Protein AF-A0A7X9XTN0-F1 (afdb_monomer_lite)

InterPro domains:
  IPR004843 Calcineurin-like, phosphoesterase domain [PF00149] (35-206)
  IPR029052 Metallo-dependent phosphatase-like [G3DSA:3.60.21.10] (36-237)
  IPR029052 Metallo-dependent phosphatase-like [SSF56300] (14-210)

Structure (mmCIF, N/CA/C/O backbone):
data_AF-A0A7X9XTN0-F1
#
_entry.id   AF-A0A7X9XTN0-F1
#
loop_
_atom_site.group_PDB
_atom_site.id
_atom_site.type_symbol
_atom_site.label_atom_id
_atom_site.label_alt_id
_atom_site.label_comp_id
_atom_site.label_asym_id
_atom_site.label_entity_id
_atom_site.label_seq_id
_atom_site.pdbx_PDB_ins_code
_atom_site.Cartn_x
_atom_site.Cartn_y
_atom_site.Cartn_z
_atom_site.occupancy
_atom_site.B_iso_or_equiv
_atom_site.auth_seq_id
_atom_site.auth_comp_id
_atom_site.auth_asym_id
_atom_site.auth_atom_id
_atom_site.pdbx_PDB_model_num
ATOM 1 N N . MET A 1 1 ? -20.494 -1.649 -4.773 1.00 39.56 1 MET A N 1
ATOM 2 C CA . MET A 1 1 ? -19.907 -0.305 -4.517 1.00 39.56 1 MET A CA 1
ATOM 3 C C . MET A 1 1 ? -20.364 0.352 -3.202 1.00 39.56 1 MET A C 1
ATOM 5 O O . MET A 1 1 ? -19.792 1.363 -2.816 1.00 39.56 1 MET A O 1
ATOM 9 N N . GLU A 1 2 ? -21.311 -0.230 -2.454 1.00 37.69 2 GLU A N 1
ATOM 10 C CA . GLU A 1 2 ? -21.805 0.294 -1.161 1.00 37.69 2 GLU A CA 1
ATOM 11 C C . GLU A 1 2 ? -20.767 0.263 -0.011 1.00 37.69 2 GLU A C 1
ATOM 13 O O . GLU A 1 2 ? -20.880 0.996 0.972 1.00 37.69 2 GLU A O 1
ATOM 18 N N . HIS A 1 3 ? -19.687 -0.510 -0.177 1.00 44.53 3 HIS A N 1
ATOM 19 C CA . HIS A 1 3 ? -18.577 -0.622 0.777 1.00 44.53 3 HIS A CA 1
ATOM 20 C C . HIS A 1 3 ? -17.698 0.637 0.903 1.00 44.53 3 HIS A C 1
ATOM 22 O O . HIS A 1 3 ? -16.955 0.757 1.874 1.00 44.53 3 HIS A O 1
ATOM 28 N N . GLN A 1 4 ? -17.816 1.607 -0.014 1.00 46.81 4 GLN A N 1
ATOM 29 C CA . GLN A 1 4 ? -16.969 2.809 -0.035 1.00 46.81 4 GLN A CA 1
ATOM 30 C C . GLN A 1 4 ? -17.276 3.841 1.068 1.00 46.81 4 GLN A C 1
ATOM 32 O O . GLN A 1 4 ? -16.600 4.861 1.166 1.00 46.81 4 GLN A O 1
ATOM 37 N N . ARG A 1 5 ? -18.339 3.655 1.865 1.00 48.03 5 ARG A N 1
ATOM 38 C CA . ARG A 1 5 ? -18.872 4.729 2.731 1.00 48.03 5 ARG A CA 1
ATOM 39 C C . ARG A 1 5 ? -19.163 4.342 4.178 1.00 48.03 5 ARG A C 1
ATOM 41 O O . ARG A 1 5 ? -19.622 5.193 4.942 1.00 48.03 5 ARG A O 1
ATOM 48 N N . ARG A 1 6 ? -18.908 3.101 4.597 1.00 54.53 6 ARG A N 1
ATOM 49 C CA . ARG A 1 6 ? -19.098 2.719 6.006 1.00 54.53 6 ARG A CA 1
ATOM 50 C C . ARG A 1 6 ? -17.870 3.118 6.815 1.00 54.53 6 ARG A C 1
ATOM 52 O O . ARG A 1 6 ? -16.784 2.638 6.539 1.00 54.53 6 ARG A O 1
ATOM 59 N N . LYS A 1 7 ? -18.041 3.983 7.822 1.00 56.31 7 LYS A N 1
ATOM 60 C CA . LYS A 1 7 ? -17.009 4.216 8.847 1.00 56.31 7 LYS A CA 1
ATOM 61 C C . LYS A 1 7 ? -16.766 2.920 9.618 1.00 56.31 7 LYS A C 1
ATOM 63 O O . LYS A 1 7 ? -17.733 2.244 9.976 1.00 56.31 7 LYS A O 1
ATOM 68 N N . ALA A 1 8 ? -15.503 2.620 9.908 1.00 60.53 8 ALA A N 1
ATOM 69 C CA . ALA A 1 8 ? -15.148 1.509 10.779 1.00 60.53 8 ALA A CA 1
ATOM 70 C C . ALA A 1 8 ? -15.825 1.707 12.145 1.00 60.53 8 ALA A C 1
ATOM 72 O O . ALA A 1 8 ? -15.869 2.824 12.667 1.00 60.53 8 ALA A O 1
ATOM 73 N N . ARG A 1 9 ? -16.416 0.640 12.689 1.00 65.12 9 ARG A N 1
ATOM 74 C CA . ARG A 1 9 ? -17.092 0.655 14.000 1.00 65.12 9 ARG A CA 1
ATOM 75 C C . ARG A 1 9 ? -16.165 0.239 15.148 1.00 65.12 9 ARG A C 1
ATOM 77 O O . ARG A 1 9 ? -16.566 0.322 16.303 1.00 65.12 9 ARG A O 1
ATOM 84 N N . GLY A 1 10 ? -14.949 -0.184 14.820 1.00 82.19 10 GLY A N 1
ATOM 85 C CA . GLY A 1 10 ? -13.919 -0.640 15.740 1.00 82.19 10 GLY A CA 1
ATOM 86 C C . GLY A 1 10 ? -12.568 -0.752 15.026 1.00 82.19 10 GLY A C 1
ATOM 87 O O . GLY A 1 10 ? -12.424 -0.233 13.914 1.00 82.19 10 GLY A O 1
ATOM 88 N N . PRO A 1 11 ? -11.579 -1.404 15.658 1.00 90.12 11 PRO A N 1
ATOM 89 C CA . PRO A 1 11 ? -10.292 -1.683 15.032 1.00 90.12 11 PRO A CA 1
ATOM 90 C C . PRO A 1 11 ? -10.463 -2.485 13.738 1.00 90.12 11 PRO A C 1
ATOM 92 O O . PRO A 1 11 ? -11.355 -3.324 13.655 1.00 90.12 11 PRO A O 1
ATOM 95 N N . VAL A 1 12 ? -9.599 -2.228 12.760 1.00 93.62 12 VAL A N 1
ATOM 96 C CA . VAL A 1 12 ? -9.579 -2.918 11.465 1.00 93.62 12 VAL A CA 1
ATOM 97 C C . VAL A 1 12 ? -8.298 -3.735 11.383 1.00 93.62 12 VAL A C 1
ATOM 99 O O . VAL A 1 12 ? -7.199 -3.184 11.509 1.00 93.62 12 VAL A O 1
ATOM 102 N N . THR A 1 13 ? -8.439 -5.041 11.193 1.00 96.38 13 THR A N 1
ATOM 103 C CA . THR A 1 13 ? -7.325 -5.967 10.997 1.00 96.38 13 THR A CA 1
ATOM 104 C C . THR A 1 13 ? -6.965 -6.005 9.517 1.00 96.38 13 THR A C 1
ATOM 106 O O . THR A 1 13 ? -7.786 -6.333 8.662 1.00 96.38 13 THR A O 1
ATOM 109 N N . VAL A 1 14 ? -5.725 -5.653 9.207 1.00 97.75 14 VAL A N 1
ATOM 110 C CA . VAL A 1 14 ? -5.218 -5.496 7.847 1.00 97.75 14 VAL A CA 1
ATOM 111 C C . VAL A 1 14 ? -4.184 -6.578 7.574 1.00 97.75 14 VAL A C 1
ATOM 113 O O . VAL A 1 14 ? -3.113 -6.581 8.189 1.00 97.75 14 VAL A O 1
ATOM 116 N N . LEU A 1 15 ? -4.501 -7.471 6.637 1.00 98.12 15 LEU A N 1
ATOM 117 C CA . LEU A 1 15 ? -3.526 -8.362 6.016 1.00 98.12 15 LEU A CA 1
ATOM 118 C C . LEU A 1 15 ? -2.867 -7.591 4.873 1.00 98.12 15 LEU A C 1
ATOM 120 O O . LEU A 1 15 ? -3.561 -7.053 4.015 1.00 98.12 15 LEU A O 1
ATOM 124 N N . ALA A 1 16 ? -1.543 -7.510 4.868 1.00 98.06 16 ALA A N 1
ATOM 125 C CA . ALA A 1 16 ? -0.797 -6.893 3.782 1.00 98.06 16 ALA A CA 1
ATOM 126 C C . ALA A 1 16 ? 0.206 -7.880 3.184 1.00 98.06 16 ALA A C 1
ATOM 128 O O . ALA A 1 16 ? 0.789 -8.667 3.932 1.00 98.06 16 ALA A O 1
ATOM 129 N N . ILE A 1 17 ? 0.348 -7.846 1.858 1.00 97.69 17 ILE A N 1
ATOM 130 C CA . ILE A 1 17 ? 1.195 -8.737 1.056 1.00 97.69 17 ILE A CA 1
ATOM 131 C C . ILE A 1 17 ? 1.969 -7.936 0.008 1.00 97.69 17 ILE A C 1
ATOM 133 O O . ILE A 1 17 ? 1.464 -6.926 -0.489 1.00 97.69 17 ILE A O 1
ATOM 137 N N . ALA A 1 18 ? 3.175 -8.375 -0.335 1.00 96.75 18 ALA A N 1
ATOM 138 C CA . ALA A 1 18 ? 3.955 -7.829 -1.448 1.00 96.75 18 ALA A CA 1
ATOM 139 C C . ALA A 1 18 ? 5.087 -8.781 -1.822 1.00 96.75 18 ALA A C 1
ATOM 141 O O . ALA A 1 18 ? 5.556 -9.491 -0.935 1.00 96.75 18 ALA A O 1
ATOM 142 N N . ASP A 1 19 ? 5.564 -8.720 -3.066 1.00 95.06 19 ASP A N 1
ATOM 143 C CA . ASP A 1 19 ? 6.869 -9.221 -3.530 1.00 95.06 19 ASP A CA 1
ATOM 144 C C . ASP A 1 19 ? 7.160 -10.742 -3.446 1.00 95.06 19 ASP A C 1
ATOM 146 O O . ASP A 1 19 ? 7.920 -11.271 -4.254 1.00 95.06 19 ASP A O 1
ATOM 150 N N . GLU A 1 20 ? 6.598 -11.461 -2.475 1.00 94.44 20 GLU A N 1
ATOM 151 C CA . GLU A 1 20 ? 6.761 -12.898 -2.265 1.00 94.44 20 GLU A CA 1
ATOM 152 C C . GLU A 1 20 ? 5.379 -13.539 -2.085 1.00 94.44 20 GLU A C 1
ATOM 154 O O . GLU A 1 20 ? 4.595 -13.164 -1.206 1.00 94.44 20 GLU A O 1
ATOM 159 N N . GLU A 1 21 ? 5.076 -14.527 -2.924 1.00 95.25 21 GLU A N 1
ATOM 160 C CA . GLU A 1 21 ? 3.836 -15.289 -2.832 1.00 95.25 21 GLU A CA 1
ATOM 161 C C . GLU A 1 21 ? 3.929 -16.384 -1.773 1.00 95.25 21 GLU A C 1
ATOM 163 O O . GLU A 1 21 ? 4.903 -17.135 -1.692 1.00 95.25 21 GLU A O 1
ATOM 168 N N . ARG A 1 22 ? 2.849 -16.535 -1.006 1.00 94.75 22 ARG A N 1
ATOM 169 C CA . ARG A 1 22 ? 2.680 -17.603 -0.028 1.00 94.75 22 ARG A CA 1
ATOM 170 C C . ARG A 1 22 ? 1.421 -18.400 -0.362 1.00 94.75 22 ARG A C 1
ATOM 172 O O . ARG A 1 22 ? 0.335 -18.011 0.069 1.00 94.75 22 ARG A O 1
ATOM 179 N N . PRO A 1 23 ? 1.535 -19.551 -1.048 1.00 94.12 23 PRO A N 1
ATOM 180 C CA . PRO A 1 23 ? 0.376 -20.343 -1.468 1.00 94.12 23 PRO A CA 1
ATOM 181 C C . PRO A 1 23 ? -0.591 -20.712 -0.334 1.00 94.12 23 PRO A C 1
ATOM 183 O O . PRO A 1 23 ? -1.789 -20.804 -0.549 1.00 94.12 23 PRO A O 1
ATOM 186 N N . ALA A 1 24 ? -0.113 -20.858 0.905 1.00 95.50 24 ALA A N 1
ATOM 187 C CA . ALA A 1 24 ? -0.985 -21.128 2.050 1.00 95.50 24 ALA A CA 1
ATOM 188 C C . ALA A 1 24 ? -2.041 -20.028 2.305 1.00 95.50 24 ALA A C 1
ATOM 190 O O . ALA A 1 24 ? -3.079 -20.319 2.892 1.00 95.50 24 ALA A O 1
ATOM 191 N N . LEU A 1 25 ? -1.799 -18.781 1.873 1.00 96.31 25 LEU A N 1
ATOM 192 C CA . LEU A 1 25 ? -2.756 -17.674 2.002 1.00 96.31 25 LEU A CA 1
ATOM 193 C C . LEU A 1 25 ? -3.912 -17.748 0.995 1.00 96.31 25 LEU A C 1
ATOM 195 O O . LEU A 1 25 ? -4.925 -17.095 1.224 1.00 96.31 25 LEU A O 1
ATOM 199 N N . THR A 1 26 ? -3.790 -18.518 -0.092 1.00 97.00 26 THR A N 1
ATOM 200 C CA . THR A 1 26 ? -4.882 -18.709 -1.068 1.00 97.00 26 THR A CA 1
ATOM 201 C C . THR A 1 26 ? -5.831 -19.838 -0.671 1.00 97.00 26 THR A C 1
ATOM 203 O O . THR A 1 26 ? -6.854 -20.052 -1.316 1.00 97.00 26 THR A O 1
ATOM 206 N N . ILE A 1 27 ? -5.510 -20.568 0.400 1.00 95.62 27 ILE A N 1
ATOM 207 C CA . ILE A 1 27 ? -6.320 -21.666 0.916 1.00 95.62 27 ILE A CA 1
ATOM 208 C C . ILE A 1 27 ? -7.113 -21.139 2.119 1.00 95.62 27 ILE A C 1
ATOM 210 O O . ILE A 1 27 ? -6.495 -20.727 3.106 1.00 95.62 27 ILE A O 1
ATOM 214 N N . PRO A 1 28 ? -8.460 -21.171 2.100 1.00 92.75 28 PRO A N 1
ATOM 215 C CA . PRO A 1 28 ? -9.265 -20.821 3.266 1.00 92.75 28 PRO A CA 1
ATOM 216 C C . PRO A 1 28 ? -8.835 -21.624 4.503 1.00 92.75 28 PRO A C 1
ATOM 218 O O . PRO A 1 28 ? -8.866 -22.853 4.502 1.00 92.75 28 PRO A O 1
ATOM 221 N N . GLY A 1 29 ? -8.398 -20.928 5.557 1.00 88.50 29 GLY A N 1
ATOM 222 C CA . GLY A 1 29 ? -7.879 -21.556 6.780 1.00 88.50 29 GLY A CA 1
ATOM 223 C C . GLY A 1 29 ? -6.468 -22.156 6.671 1.00 88.50 29 GLY A C 1
ATOM 224 O O . GLY A 1 29 ? -6.011 -22.783 7.622 1.00 88.50 29 GLY A O 1
ATOM 225 N N . GLY A 1 30 ? -5.753 -21.955 5.558 1.00 88.69 30 GLY A N 1
ATOM 226 C CA . GLY A 1 30 ? -4.394 -22.472 5.340 1.00 88.69 30 GLY A CA 1
ATOM 227 C C . GLY A 1 30 ? -3.308 -21.796 6.184 1.00 88.69 30 GLY A C 1
ATOM 228 O O . GLY A 1 30 ? -2.194 -22.308 6.295 1.00 88.69 30 GLY A O 1
ATOM 229 N N . VAL A 1 31 ? -3.626 -20.661 6.812 1.00 90.25 31 VAL A N 1
ATOM 230 C CA . VAL A 1 31 ? -2.755 -19.962 7.760 1.00 90.25 31 VAL A CA 1
ATOM 231 C C . VAL A 1 31 ? -3.537 -19.655 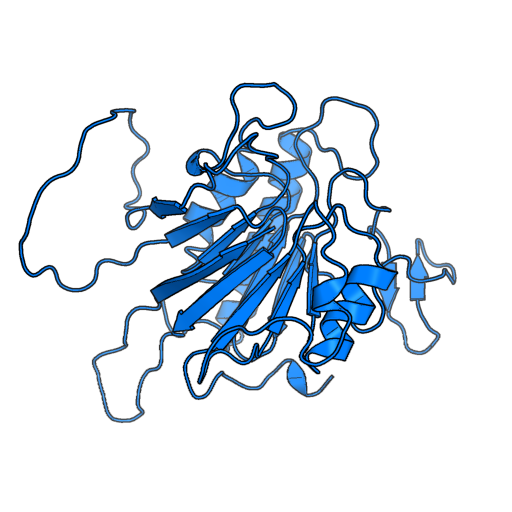9.029 1.00 90.25 31 VAL A C 1
ATOM 233 O O . VAL A 1 31 ? -4.554 -18.964 8.988 1.00 90.25 31 VAL A O 1
ATOM 236 N N . ASP A 1 32 ? -3.019 -20.116 10.166 1.00 89.81 32 ASP A N 1
ATOM 237 C CA . ASP A 1 32 ? -3.510 -19.699 11.474 1.00 89.81 32 ASP A CA 1
ATOM 238 C C . ASP A 1 32 ? -2.929 -18.323 11.834 1.00 89.81 32 ASP A C 1
ATOM 240 O O . ASP A 1 32 ? -1.720 -18.155 12.003 1.00 89.81 32 ASP A O 1
ATOM 244 N N . LEU A 1 33 ? -3.805 -17.322 11.916 1.00 92.00 33 LEU A N 1
ATOM 245 C CA . LEU A 1 33 ? -3.468 -15.959 12.334 1.00 92.00 33 LEU A CA 1
ATOM 246 C C . LEU A 1 33 ? -3.710 -15.739 13.836 1.00 92.00 33 LEU A C 1
ATOM 248 O O . LEU A 1 33 ? -3.511 -14.634 14.342 1.00 92.00 33 LEU A O 1
ATOM 252 N N . GLY A 1 34 ? -4.125 -16.774 14.562 1.00 88.75 34 GLY A N 1
ATOM 253 C CA . GLY A 1 34 ? -4.484 -16.722 15.967 1.00 88.75 34 GLY A CA 1
ATOM 254 C C . GLY A 1 34 ? -5.916 -16.229 16.219 1.00 88.75 34 GLY A C 1
ATOM 255 O O . GLY A 1 34 ? -6.595 -15.691 15.335 1.00 88.75 34 GLY A O 1
ATOM 256 N N . PRO A 1 35 ? -6.405 -16.391 17.459 1.00 86.25 35 PRO A N 1
ATOM 257 C CA . PRO A 1 35 ? -7.767 -16.026 17.824 1.00 86.25 35 PRO A CA 1
ATOM 258 C C . PRO A 1 35 ? -7.987 -14.508 17.735 1.00 86.25 35 PRO A C 1
ATOM 260 O O . PRO A 1 35 ? -7.185 -13.718 18.225 1.00 86.25 35 PRO A O 1
ATOM 263 N N . GLY A 1 36 ? -9.104 -14.092 17.126 1.00 83.25 36 GLY A N 1
ATOM 264 C CA . GLY A 1 36 ? -9.491 -12.675 17.022 1.00 83.25 36 GLY A CA 1
ATOM 265 C C . GLY A 1 36 ? -8.711 -11.851 15.986 1.00 83.25 36 GLY A C 1
ATOM 266 O O . GLY A 1 36 ? -8.838 -10.628 15.955 1.00 83.25 36 GLY A O 1
ATOM 267 N N . ASN A 1 37 ? -7.930 -12.510 15.129 1.00 90.94 37 ASN A N 1
ATOM 268 C CA . ASN A 1 37 ? -7.062 -11.888 14.126 1.00 90.94 37 ASN A CA 1
ATOM 269 C C . ASN A 1 37 ? -7.546 -12.119 12.682 1.00 90.94 37 ASN A C 1
ATOM 271 O O . ASN A 1 37 ? -6.752 -12.071 11.742 1.00 90.94 37 ASN A O 1
ATOM 275 N N . ARG A 1 38 ? -8.851 -12.365 12.491 1.00 92.50 38 ARG A N 1
ATOM 276 C CA . ARG A 1 38 ? -9.445 -12.462 11.150 1.00 92.50 38 ARG A CA 1
ATOM 277 C C . ARG A 1 38 ? -9.215 -11.138 10.405 1.00 92.50 38 ARG A C 1
ATOM 279 O O . ARG A 1 38 ? -9.557 -10.093 10.958 1.00 92.50 38 ARG A O 1
ATOM 286 N N . PRO A 1 39 ? -8.671 -11.158 9.178 1.00 95.62 39 PRO A N 1
ATOM 287 C CA . PRO A 1 39 ? -8.558 -9.956 8.368 1.00 95.62 39 PRO A CA 1
ATOM 288 C C . PRO A 1 39 ? -9.930 -9.351 8.046 1.00 95.62 39 PRO A C 1
ATOM 290 O O . PRO A 1 39 ? -10.908 -10.068 7.825 1.00 95.62 39 PRO A O 1
ATOM 293 N N . ASP A 1 40 ? -9.969 -8.023 7.985 1.00 95.88 40 ASP A N 1
ATOM 294 C CA . ASP A 1 40 ? -11.103 -7.219 7.513 1.00 95.88 40 ASP A CA 1
ATOM 295 C C . ASP A 1 40 ? -10.815 -6.582 6.139 1.00 95.88 40 ASP A C 1
ATOM 297 O O . ASP A 1 40 ? -11.717 -6.086 5.463 1.00 95.88 40 ASP A O 1
ATOM 301 N N . LEU A 1 41 ? -9.536 -6.534 5.755 1.00 96.69 41 LEU A N 1
ATOM 302 C CA . LEU A 1 41 ? -9.021 -5.841 4.578 1.00 96.69 41 LEU A CA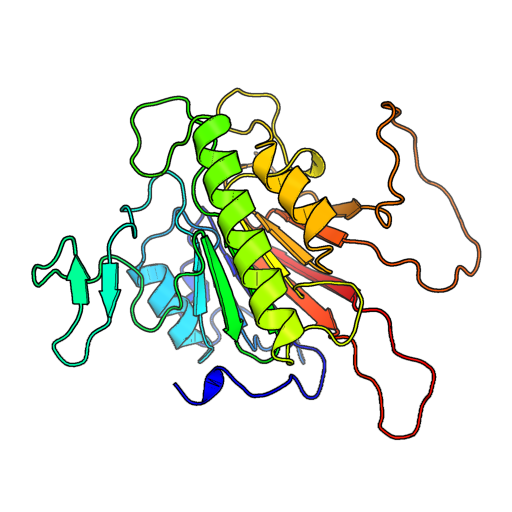 1
ATOM 303 C C . LEU A 1 41 ? -7.708 -6.483 4.126 1.00 96.69 41 LEU A C 1
ATOM 305 O O . LEU A 1 41 ? -6.807 -6.686 4.945 1.00 96.69 41 LEU A O 1
ATOM 309 N N . LEU A 1 42 ? -7.583 -6.715 2.819 1.00 98.31 42 LEU A N 1
ATOM 310 C CA . LEU A 1 42 ? -6.324 -7.052 2.163 1.00 98.31 42 LEU A CA 1
ATOM 311 C C . LEU A 1 42 ? -5.704 -5.803 1.521 1.00 98.31 42 LEU A C 1
ATOM 313 O O . LEU A 1 42 ? -6.373 -5.085 0.775 1.00 98.31 42 LEU A O 1
ATOM 317 N N . LEU A 1 43 ? -4.417 -5.561 1.773 1.00 98.56 43 LEU A N 1
ATOM 318 C CA . LEU A 1 43 ? -3.612 -4.549 1.090 1.00 98.56 43 LEU A CA 1
ATOM 319 C C . LEU A 1 43 ? -2.464 -5.204 0.313 1.00 98.56 43 LEU A C 1
ATOM 321 O O . LEU A 1 43 ? -1.592 -5.819 0.915 1.00 98.56 43 LEU A O 1
ATOM 325 N N . SER A 1 44 ? -2.424 -5.039 -1.008 1.00 98.38 44 SER A N 1
ATOM 326 C CA . SER A 1 44 ? -1.301 -5.515 -1.829 1.00 98.38 44 SER A CA 1
ATOM 327 C C . SER A 1 44 ? -0.378 -4.360 -2.219 1.00 98.38 44 SER A C 1
ATOM 329 O O . SER A 1 44 ? -0.817 -3.383 -2.833 1.00 98.38 44 SER A O 1
ATOM 331 N N . ALA A 1 45 ? 0.900 -4.460 -1.846 1.00 97.88 45 ALA A N 1
ATOM 332 C CA . ALA A 1 45 ? 1.914 -3.456 -2.163 1.00 97.88 45 ALA A CA 1
ATOM 333 C C . ALA A 1 45 ? 2.697 -3.757 -3.454 1.00 97.88 45 ALA A C 1
ATOM 335 O O . ALA A 1 45 ? 3.709 -3.103 -3.691 1.00 97.88 45 ALA A O 1
ATOM 336 N N . GLY A 1 46 ? 2.205 -4.676 -4.291 1.00 95.94 46 GLY A N 1
ATOM 337 C CA . GLY A 1 46 ? 2.697 -4.908 -5.651 1.00 95.94 46 GLY A CA 1
ATOM 338 C C . GLY A 1 46 ? 3.746 -6.011 -5.789 1.00 95.94 46 GLY A C 1
ATOM 339 O O . GLY A 1 46 ? 4.150 -6.618 -4.796 1.00 95.94 46 GLY A O 1
ATOM 340 N N . ASP A 1 47 ? 4.149 -6.243 -7.041 1.00 96.19 47 ASP A N 1
ATOM 341 C CA . ASP A 1 47 ? 5.091 -7.284 -7.481 1.00 96.19 47 ASP A CA 1
ATOM 342 C C . ASP A 1 47 ? 4.653 -8.693 -7.046 1.00 96.19 47 ASP A C 1
ATOM 344 O O . ASP A 1 47 ? 5.400 -9.473 -6.464 1.00 96.19 47 ASP A O 1
ATOM 348 N N . LEU A 1 48 ? 3.387 -8.995 -7.333 1.00 96.06 48 LEU A N 1
ATOM 349 C CA . LEU A 1 48 ? 2.734 -10.284 -7.105 1.00 96.06 48 LEU A CA 1
ATOM 350 C C . LEU A 1 48 ? 1.873 -10.615 -8.323 1.00 96.06 48 LEU A C 1
ATOM 352 O O . LEU A 1 48 ? 1.323 -9.700 -8.944 1.00 96.06 48 LEU A O 1
ATOM 356 N N . ASP A 1 49 ? 1.667 -11.899 -8.623 1.00 96.06 49 ASP A N 1
ATOM 357 C CA . ASP A 1 49 ? 0.683 -12.269 -9.634 1.00 96.06 49 ASP A CA 1
ATOM 358 C C . ASP A 1 49 ? -0.710 -11.765 -9.214 1.00 96.06 49 ASP A C 1
ATOM 360 O O . ASP A 1 49 ? -1.160 -11.909 -8.070 1.00 96.06 49 ASP A O 1
ATOM 364 N N . PHE A 1 50 ? -1.424 -11.123 -10.136 1.00 95.62 50 PHE A N 1
ATOM 365 C CA . PHE A 1 50 ? -2.734 -10.561 -9.831 1.00 95.62 50 PHE A CA 1
ATOM 366 C C . PHE A 1 50 ? -3.802 -11.630 -9.573 1.00 95.62 50 PHE A C 1
ATOM 368 O O . PHE A 1 50 ? -4.722 -11.376 -8.793 1.00 95.62 50 PHE A O 1
ATOM 375 N N . ALA A 1 51 ? -3.672 -12.826 -10.149 1.00 95.81 51 ALA A N 1
ATOM 376 C CA . ALA A 1 51 ? -4.510 -13.965 -9.799 1.00 95.81 51 ALA A CA 1
ATOM 377 C C . ALA A 1 51 ? -4.227 -14.438 -8.367 1.00 95.81 51 ALA A C 1
ATOM 379 O O . ALA A 1 51 ? -5.168 -14.762 -7.644 1.00 95.81 51 ALA A O 1
ATOM 380 N N . TYR A 1 52 ? -2.968 -14.401 -7.916 1.00 97.38 52 TYR A N 1
ATOM 381 C CA . TYR A 1 52 ? -2.631 -14.672 -6.517 1.00 97.38 52 TYR A CA 1
ATOM 382 C C . TYR A 1 52 ? -3.272 -13.640 -5.580 1.00 97.38 52 TYR A C 1
ATOM 384 O O . TYR A 1 52 ? -3.932 -14.014 -4.612 1.00 97.38 52 TYR A O 1
ATOM 392 N N . VAL A 1 53 ? -3.160 -12.342 -5.885 1.00 97.56 53 VAL A N 1
ATOM 393 C CA . VAL A 1 53 ? -3.775 -11.279 -5.065 1.00 97.56 53 VAL A CA 1
ATOM 394 C C . VAL A 1 53 ? -5.296 -11.452 -4.963 1.00 97.56 53 VAL A C 1
ATOM 396 O O . VAL A 1 53 ? -5.846 -11.316 -3.868 1.00 97.56 53 VAL A O 1
ATOM 399 N N . ALA A 1 54 ? -5.968 -11.769 -6.075 1.00 96.69 54 ALA A N 1
ATOM 400 C CA . ALA A 1 54 ? -7.404 -12.046 -6.089 1.00 96.69 54 ALA A CA 1
ATOM 401 C C . ALA A 1 54 ? -7.748 -13.295 -5.257 1.00 96.69 54 ALA A C 1
ATOM 403 O O . ALA A 1 54 ? -8.611 -13.230 -4.387 1.00 96.69 54 ALA A O 1
ATOM 404 N N . ALA A 1 55 ? -6.999 -14.389 -5.427 1.00 97.31 55 ALA A N 1
ATOM 405 C CA . ALA A 1 55 ? -7.210 -15.625 -4.679 1.00 97.31 55 ALA A CA 1
ATOM 406 C C . ALA A 1 55 ? -7.027 -15.448 -3.161 1.00 97.31 55 ALA A C 1
ATOM 408 O O . ALA A 1 55 ? -7.776 -16.033 -2.383 1.00 97.31 55 ALA A O 1
ATOM 409 N N . VAL A 1 56 ? -6.071 -14.623 -2.714 1.00 97.88 56 VAL A N 1
ATOM 410 C CA . VAL A 1 56 ? -5.925 -14.291 -1.284 1.00 97.88 56 VAL A CA 1
ATOM 411 C C . VAL A 1 56 ? -7.123 -13.474 -0.790 1.00 97.88 56 VAL A C 1
ATOM 413 O O . VAL A 1 56 ? -7.631 -13.738 0.298 1.00 97.88 56 VAL A O 1
ATOM 416 N N . ALA A 1 57 ? -7.599 -12.491 -1.562 1.00 96.94 57 ALA A N 1
ATOM 417 C CA . ALA A 1 57 ? -8.776 -11.704 -1.184 1.00 96.94 57 ALA A CA 1
ATOM 418 C C . ALA A 1 57 ? -10.014 -12.597 -0.996 1.00 96.94 57 ALA A C 1
ATOM 420 O O . ALA A 1 57 ? -10.715 -12.471 0.011 1.00 96.94 57 ALA A O 1
ATOM 421 N N . ASP A 1 58 ? -10.213 -13.537 -1.922 1.00 96.06 58 ASP A N 1
ATOM 422 C CA . ASP A 1 58 ? -11.306 -14.507 -1.901 1.00 96.06 58 ASP A CA 1
ATOM 423 C C . ASP A 1 58 ? -11.171 -15.497 -0.737 1.00 96.06 58 ASP A C 1
ATOM 425 O O . ASP A 1 58 ? -12.146 -15.759 -0.033 1.00 96.06 58 ASP A O 1
ATOM 429 N N . ALA A 1 59 ? -9.963 -16.004 -0.466 1.00 96.31 59 ALA A N 1
ATOM 430 C CA . ALA A 1 59 ? -9.722 -16.966 0.612 1.00 96.31 59 ALA A CA 1
ATOM 431 C C . ALA A 1 59 ? -10.065 -16.416 2.007 1.00 96.31 59 ALA A C 1
ATOM 433 O O . ALA A 1 59 ? -10.481 -17.171 2.891 1.00 96.31 59 ALA A O 1
ATOM 434 N N . PHE A 1 60 ? -9.904 -15.104 2.207 1.00 95.12 60 PHE A N 1
ATOM 435 C CA . PHE A 1 60 ? -10.270 -14.419 3.448 1.00 95.12 60 PHE A CA 1
ATOM 436 C C . PHE A 1 60 ? -11.657 -13.761 3.403 1.00 95.12 60 PHE A C 1
ATOM 438 O O . PHE A 1 60 ? -12.128 -13.308 4.450 1.00 95.12 60 PHE A O 1
ATOM 445 N N . ASP A 1 61 ? -12.317 -13.732 2.241 1.00 94.81 61 ASP A N 1
ATOM 446 C CA . ASP A 1 61 ? -13.579 -13.024 1.999 1.00 94.81 61 ASP A CA 1
ATOM 447 C C . ASP A 1 61 ? -13.512 -11.572 2.507 1.00 94.81 61 ASP A C 1
ATOM 449 O O . ASP A 1 61 ? -14.229 -11.152 3.424 1.00 94.81 61 ASP A O 1
ATOM 453 N N . VAL A 1 62 ? -12.541 -10.820 1.977 1.00 95.12 62 VAL A N 1
ATOM 454 C CA . VAL A 1 62 ? -12.285 -9.424 2.354 1.00 95.12 62 VAL A CA 1
ATOM 455 C C . VAL A 1 62 ? -12.084 -8.530 1.134 1.00 95.12 62 VAL A C 1
ATOM 457 O O . VAL A 1 62 ? -11.550 -8.963 0.113 1.00 95.12 62 VAL A O 1
ATOM 460 N N . PRO A 1 63 ? -12.440 -7.237 1.226 1.00 96.25 63 PRO A N 1
ATOM 461 C CA . PRO A 1 63 ? -12.078 -6.276 0.196 1.00 96.25 63 PRO A CA 1
ATOM 462 C C . PRO A 1 63 ? -10.552 -6.182 0.018 1.00 96.25 63 PRO A C 1
ATOM 464 O O . PRO A 1 63 ? -9.805 -6.245 0.995 1.00 96.25 63 PRO A O 1
ATOM 467 N N . CYS A 1 64 ? -10.096 -5.944 -1.217 1.00 96.88 64 CYS A N 1
ATOM 468 C CA . CYS A 1 64 ? -8.677 -5.801 -1.555 1.00 96.88 64 CYS A CA 1
ATOM 469 C C . CYS A 1 64 ? -8.359 -4.415 -2.126 1.00 96.88 64 CYS A C 1
ATOM 471 O O . CYS A 1 64 ? -8.962 -3.992 -3.108 1.00 96.88 64 CYS A O 1
ATOM 473 N N . VAL A 1 65 ? -7.384 -3.709 -1.556 1.00 97.81 65 VAL A N 1
ATOM 474 C CA . VAL A 1 65 ? -6.835 -2.471 -2.131 1.00 97.81 65 VAL A CA 1
ATOM 475 C C . VAL A 1 65 ? -5.391 -2.715 -2.532 1.00 97.81 65 VAL A C 1
ATOM 477 O O . VAL A 1 65 ? -4.633 -3.313 -1.774 1.00 97.81 65 VAL A O 1
ATOM 480 N N . MET A 1 66 ? -4.985 -2.230 -3.701 1.00 97.31 66 MET A N 1
ATOM 481 C CA . MET A 1 66 ? -3.647 -2.510 -4.207 1.00 97.31 66 MET A CA 1
ATOM 482 C C . MET A 1 66 ? -2.971 -1.315 -4.872 1.00 97.31 66 MET A C 1
ATOM 484 O O . MET A 1 66 ? -3.623 -0.388 -5.368 1.00 97.31 66 MET A O 1
ATOM 488 N N . VAL A 1 67 ? -1.641 -1.344 -4.872 1.00 97.75 67 VAL A N 1
ATOM 489 C CA . VAL A 1 67 ? -0.791 -0.506 -5.722 1.00 97.75 67 VAL A CA 1
ATOM 490 C C . VAL A 1 67 ? 0.138 -1.412 -6.528 1.00 97.75 67 VAL A C 1
ATOM 492 O O . VAL A 1 67 ? 0.602 -2.408 -5.983 1.00 97.75 67 VAL A O 1
ATOM 495 N N . PRO A 1 68 ? 0.418 -1.094 -7.802 1.00 97.12 68 PRO A N 1
ATOM 496 C CA . PRO A 1 68 ? 1.322 -1.898 -8.600 1.00 97.12 68 PRO A CA 1
ATOM 497 C C . PRO A 1 68 ? 2.763 -1.681 -8.143 1.00 97.12 68 PRO A C 1
ATOM 499 O O . PRO A 1 68 ? 3.159 -0.554 -7.805 1.00 97.12 68 PRO A O 1
ATOM 502 N N . GLY A 1 69 ? 3.540 -2.750 -8.183 1.00 96.31 69 GLY A N 1
ATOM 503 C CA . GLY A 1 69 ? 4.978 -2.719 -8.042 1.00 96.31 69 GLY A CA 1
ATOM 504 C C . GLY A 1 69 ? 5.679 -2.309 -9.330 1.00 96.31 69 GLY A C 1
ATOM 505 O O . GLY A 1 69 ? 5.039 -1.882 -10.304 1.00 96.31 69 GLY A O 1
ATOM 506 N N . ASN A 1 70 ? 7.010 -2.313 -9.330 1.00 94.62 70 ASN A N 1
ATOM 507 C CA . ASN A 1 70 ? 7.751 -1.872 -10.511 1.00 94.62 70 ASN A CA 1
ATOM 508 C C . ASN A 1 70 ? 7.790 -2.896 -11.647 1.00 94.62 70 ASN A C 1
ATOM 510 O O . ASN A 1 70 ? 8.040 -2.489 -12.788 1.00 94.62 70 ASN A O 1
ATOM 514 N N . HIS A 1 71 ? 7.546 -4.172 -11.349 1.00 93.50 71 HIS A N 1
ATOM 515 C CA . HIS A 1 71 ? 7.463 -5.257 -12.325 1.00 93.50 71 HIS A CA 1
ATOM 516 C C . HIS A 1 71 ? 6.036 -5.503 -12.826 1.00 93.50 71 HIS A C 1
ATOM 518 O O . HIS A 1 71 ? 5.863 -6.031 -13.926 1.00 93.50 71 HIS A O 1
ATOM 524 N N . ASP A 1 72 ? 5.031 -5.042 -12.084 1.00 94.94 72 ASP A N 1
ATOM 525 C CA . ASP A 1 72 ? 3.630 -5.191 -12.468 1.00 94.94 72 ASP A CA 1
ATOM 526 C C . ASP A 1 72 ? 3.266 -4.476 -13.788 1.00 94.94 72 ASP A C 1
ATOM 528 O O . ASP A 1 72 ? 3.820 -3.418 -14.129 1.00 94.94 72 ASP A O 1
ATOM 532 N N . PRO A 1 73 ? 2.245 -4.970 -14.515 1.00 92.44 73 PRO A N 1
ATOM 533 C CA . PRO A 1 73 ? 1.618 -4.231 -15.601 1.00 92.44 73 PRO A CA 1
ATOM 534 C C . PRO A 1 73 ? 1.188 -2.819 -15.176 1.00 92.44 73 PRO A C 1
ATOM 536 O O . PRO A 1 73 ? 0.703 -2.580 -14.068 1.00 92.44 73 PRO A O 1
ATOM 539 N N . SER A 1 74 ? 1.327 -1.848 -16.082 1.00 90.00 74 SER A N 1
ATOM 540 C CA . SER A 1 74 ? 0.880 -0.486 -15.791 1.00 90.00 74 SER A CA 1
ATOM 541 C C . SER A 1 74 ? -0.645 -0.407 -15.739 1.00 90.00 74 SER A C 1
ATOM 543 O O . SER A 1 74 ? -1.327 -0.634 -16.738 1.00 90.00 74 SER A O 1
ATOM 545 N N . LEU A 1 75 ? -1.172 0.028 -14.594 1.00 89.44 75 LEU A N 1
ATOM 546 C CA . LEU A 1 75 ? -2.602 0.303 -14.402 1.00 89.44 75 LEU A CA 1
ATOM 547 C C . LEU A 1 75 ? -3.002 1.710 -14.894 1.00 89.44 75 LEU A C 1
ATOM 549 O O . LEU A 1 75 ? -4.119 2.181 -14.667 1.00 89.44 75 LEU A O 1
ATOM 553 N N . GLU A 1 76 ? -2.088 2.444 -15.537 1.00 86.38 76 GLU A N 1
ATOM 554 C CA . GLU A 1 76 ? -2.335 3.814 -15.973 1.00 86.38 76 GLU A CA 1
ATOM 555 C C . GLU A 1 76 ? -3.257 3.899 -17.199 1.00 86.38 76 GLU A C 1
ATOM 557 O O . GLU A 1 76 ? -3.118 3.183 -18.191 1.00 86.38 76 GLU A O 1
ATOM 562 N N . GLY A 1 77 ? -4.185 4.857 -17.136 1.00 86.19 77 GLY A N 1
ATOM 563 C CA . GLY A 1 77 ? -5.090 5.186 -18.235 1.00 86.19 77 GLY A CA 1
ATOM 564 C C . GLY A 1 77 ? -6.384 4.381 -18.235 1.00 86.19 77 GLY A C 1
ATOM 565 O O . GLY A 1 77 ? -7.273 4.717 -19.014 1.00 86.19 77 GLY A O 1
ATOM 566 N N . PHE A 1 78 ? -6.510 3.389 -17.351 1.00 89.19 78 PHE A N 1
ATOM 567 C CA . PHE A 1 78 ? -7.731 2.614 -17.184 1.00 89.19 78 PHE A CA 1
ATOM 568 C C . PHE A 1 78 ? -8.812 3.400 -16.441 1.00 89.19 78 PHE A C 1
ATOM 570 O O . PHE A 1 78 ? -8.559 4.076 -15.438 1.00 89.19 78 PHE A O 1
ATOM 577 N N . ARG A 1 79 ? -10.043 3.299 -16.939 1.00 85.00 79 ARG A N 1
ATOM 578 C CA . ARG A 1 79 ? -11.243 3.878 -16.336 1.00 85.00 79 ARG A CA 1
ATOM 579 C C . ARG A 1 79 ? -12.410 2.912 -16.486 1.00 85.00 79 ARG A C 1
ATOM 581 O O . ARG A 1 79 ? -12.717 2.497 -17.600 1.00 85.00 79 ARG A O 1
ATOM 588 N N . LEU A 1 80 ? -13.097 2.626 -15.383 1.00 85.75 80 LEU A N 1
ATOM 589 C CA . LEU A 1 80 ? -14.339 1.861 -15.415 1.00 85.75 80 LEU A CA 1
ATOM 590 C C . LEU A 1 80 ? -15.489 2.737 -15.926 1.00 85.75 80 LEU A C 1
ATOM 592 O O . LEU A 1 80 ? -15.677 3.872 -15.474 1.00 85.75 80 LEU A O 1
ATOM 596 N N . THR A 1 81 ? -16.264 2.197 -16.858 1.00 86.44 81 THR A N 1
ATOM 597 C CA . THR A 1 81 ? -17.505 2.782 -17.376 1.00 86.44 81 THR A CA 1
ATOM 598 C C . THR A 1 81 ? -18.625 1.738 -17.335 1.00 86.44 81 THR A C 1
ATOM 600 O O . THR A 1 81 ? -18.331 0.555 -17.156 1.00 86.44 81 THR A O 1
ATOM 603 N N . PRO A 1 82 ? -19.901 2.120 -17.532 1.00 86.94 82 PRO A N 1
ATOM 604 C CA . PRO A 1 82 ? -20.986 1.143 -17.648 1.00 86.94 82 PRO A CA 1
ATOM 605 C C . PRO A 1 82 ? -20.780 0.105 -18.763 1.00 86.94 82 PRO A C 1
ATOM 607 O O . PRO A 1 82 ? -21.300 -0.996 -18.661 1.00 86.94 82 PRO A O 1
ATOM 610 N N . ALA A 1 83 ? -20.006 0.437 -19.803 1.00 85.88 83 ALA A N 1
ATOM 611 C CA . ALA A 1 83 ? -19.695 -0.457 -20.920 1.00 85.88 83 ALA A CA 1
ATOM 612 C C . ALA A 1 83 ? -18.410 -1.286 -20.698 1.00 85.88 83 ALA A C 1
ATOM 614 O O . ALA A 1 83 ? -17.901 -1.909 -21.628 1.00 85.88 83 ALA A O 1
ATOM 615 N N . GLY A 1 84 ? -17.859 -1.268 -19.482 1.00 87.88 84 GLY A N 1
ATOM 616 C CA . GLY A 1 84 ? -16.616 -1.945 -19.126 1.00 87.88 84 GLY A CA 1
ATOM 617 C C . GLY A 1 84 ? -15.421 -1.000 -19.024 1.00 87.88 84 GLY A C 1
ATOM 618 O O . GLY A 1 84 ? -15.559 0.222 -18.872 1.00 87.88 84 GLY A O 1
ATOM 619 N N . TRP A 1 85 ? -14.228 -1.587 -19.052 1.00 89.25 85 TRP A N 1
ATOM 620 C CA . TRP A 1 85 ? -12.970 -0.873 -18.885 1.00 89.25 85 TRP A CA 1
ATOM 621 C C . TRP A 1 85 ? -12.535 -0.198 -20.181 1.00 89.25 85 TRP A C 1
ATOM 623 O O . TRP A 1 85 ? -12.534 -0.799 -21.254 1.00 89.25 85 TRP A O 1
ATOM 633 N N . LEU A 1 86 ? -12.159 1.075 -20.063 1.00 91.06 86 LEU A N 1
ATOM 634 C CA . LEU A 1 86 ? -11.565 1.839 -21.148 1.00 91.06 86 LEU A CA 1
ATOM 635 C C . LEU A 1 86 ? -10.121 2.193 -20.823 1.00 91.06 86 LEU A C 1
ATOM 637 O O . LEU A 1 86 ? -9.830 2.610 -19.700 1.00 91.06 86 LEU A O 1
ATOM 641 N N . ARG A 1 87 ? -9.259 2.163 -21.837 1.00 91.50 87 ARG A N 1
ATOM 642 C CA . ARG A 1 87 ? -7.913 2.731 -21.806 1.00 91.50 87 ARG A CA 1
ATOM 643 C C . ARG A 1 87 ? -7.689 3.583 -23.048 1.00 91.50 87 ARG A C 1
ATOM 645 O O . ARG A 1 87 ? -7.992 3.170 -24.162 1.00 91.50 87 ARG A O 1
ATOM 652 N N . ALA A 1 88 ? -7.221 4.818 -22.856 1.00 88.38 88 ALA A N 1
ATOM 653 C CA . ALA A 1 88 ? -7.031 5.789 -23.945 1.00 88.38 88 ALA A CA 1
ATOM 654 C C . ALA A 1 88 ? -8.270 5.957 -24.866 1.00 88.38 88 ALA A C 1
ATOM 656 O O . ALA A 1 88 ? -8.144 6.177 -26.067 1.00 88.38 88 ALA A O 1
ATOM 657 N N . GLY A 1 89 ? -9.478 5.845 -24.298 1.00 88.75 89 GLY A N 1
ATOM 658 C CA . GLY A 1 89 ? -10.741 5.997 -25.029 1.00 88.75 89 GLY A CA 1
ATOM 659 C C . GLY A 1 89 ? -11.210 4.762 -25.806 1.00 88.75 89 GLY A C 1
ATOM 660 O O . GLY A 1 89 ? -12.201 4.861 -26.523 1.00 88.75 89 GLY A O 1
ATOM 661 N N . ARG A 1 90 ? -10.542 3.610 -25.670 1.00 90.38 90 ARG A N 1
ATOM 662 C CA . ARG A 1 90 ? -10.935 2.336 -26.296 1.00 90.38 90 ARG A CA 1
ATOM 663 C C . ARG A 1 90 ? -11.225 1.281 -25.239 1.00 90.38 90 ARG A C 1
ATOM 665 O O . ARG A 1 90 ? -10.676 1.367 -24.146 1.00 90.38 90 ARG A O 1
ATOM 672 N N . HIS A 1 91 ? -12.074 0.311 -25.571 1.00 90.56 91 HIS A N 1
ATOM 673 C CA . HIS A 1 91 ? -12.285 -0.865 -24.728 1.00 90.56 91 HIS A CA 1
ATOM 674 C C . HIS A 1 91 ? -10.975 -1.625 -24.568 1.00 90.56 91 HIS A C 1
ATOM 676 O O . HIS A 1 91 ? -10.254 -1.827 -25.544 1.00 90.56 91 HIS A O 1
ATOM 682 N N . ASP A 1 92 ? -10.678 -1.999 -23.332 1.00 91.19 92 ASP A N 1
ATOM 683 C CA . ASP A 1 92 ? -9.471 -2.728 -22.973 1.00 91.19 92 ASP A CA 1
ATOM 684 C C . ASP A 1 92 ? -9.782 -3.662 -21.797 1.00 91.19 92 ASP A C 1
ATOM 686 O O . ASP A 1 92 ? -10.756 -3.453 -21.067 1.00 91.19 92 ASP A O 1
ATOM 690 N N . SER A 1 93 ? -8.964 -4.689 -21.608 1.00 87.94 93 SER A N 1
ATOM 691 C CA . SER A 1 93 ? -9.105 -5.623 -20.491 1.00 87.94 93 SER A CA 1
ATOM 692 C C . SER A 1 93 ? -8.405 -5.054 -19.265 1.00 87.94 93 SER A C 1
ATOM 694 O O . SER A 1 93 ? -7.252 -4.635 -19.346 1.00 87.94 93 SER A O 1
ATOM 696 N N . TRP A 1 94 ? -9.092 -5.026 -18.120 1.00 87.56 94 TRP A N 1
ATOM 697 C CA . TRP A 1 94 ? -8.467 -4.618 -16.862 1.00 87.56 94 TRP A CA 1
ATOM 698 C C . TRP A 1 94 ? -7.331 -5.581 -16.520 1.00 87.56 94 TRP A C 1
ATOM 700 O O . TRP A 1 94 ? -7.593 -6.774 -16.386 1.00 87.56 94 TRP A O 1
ATOM 710 N N . PRO A 1 95 ? -6.088 -5.088 -16.385 1.00 87.50 95 PRO A N 1
ATOM 711 C CA . PRO A 1 95 ? -4.959 -5.962 -16.144 1.00 87.50 95 PRO A CA 1
ATOM 712 C C . PRO A 1 95 ? -4.778 -6.256 -14.660 1.00 87.50 95 PRO A C 1
ATOM 714 O O . PRO A 1 95 ? -4.013 -7.149 -14.367 1.00 87.50 95 PRO A O 1
ATOM 717 N N . GLY A 1 96 ? -5.400 -5.507 -13.741 1.00 88.62 96 GLY A N 1
ATOM 718 C CA . GLY A 1 96 ? -5.212 -5.681 -12.298 1.00 88.62 96 GLY A CA 1
ATOM 719 C C . GLY A 1 96 ? -6.038 -6.829 -11.701 1.00 88.62 96 GLY A C 1
ATOM 720 O O . GLY A 1 96 ? -6.863 -7.422 -12.397 1.00 88.62 96 GLY A O 1
ATOM 7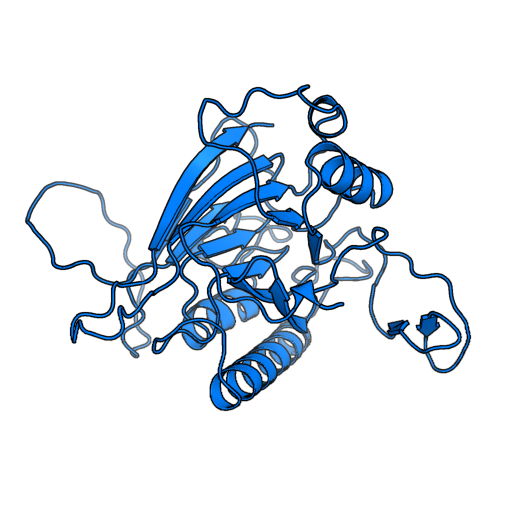21 N N . PRO A 1 97 ? -5.887 -7.097 -10.392 1.00 89.19 97 PRO A N 1
ATOM 722 C CA . PRO A 1 97 ? -6.644 -8.149 -9.725 1.00 89.19 97 PRO A CA 1
ATOM 723 C C . PRO A 1 97 ? -8.143 -7.854 -9.787 1.00 89.19 97 PRO A C 1
ATOM 725 O O . PRO A 1 97 ? -8.572 -6.700 -9.642 1.00 89.19 97 PRO A O 1
ATOM 728 N N . GLU A 1 98 ? -8.939 -8.893 -10.031 1.00 87.44 98 GLU A N 1
ATOM 729 C CA . GLU A 1 98 ? -10.393 -8.779 -10.090 1.00 87.44 98 GLU A CA 1
ATOM 730 C C . GLU A 1 98 ? -10.952 -8.325 -8.733 1.00 87.44 98 GLU A C 1
ATOM 732 O O . GLU A 1 98 ? -10.432 -8.669 -7.675 1.00 87.44 98 GLU A O 1
ATOM 737 N N . GLY A 1 99 ? -11.969 -7.459 -8.751 1.00 87.00 99 GLY A N 1
ATOM 738 C CA . GLY A 1 99 ? -12.608 -6.940 -7.535 1.00 87.00 99 GLY A CA 1
ATOM 739 C C . GLY A 1 99 ? -11.767 -5.970 -6.688 1.00 87.00 99 GLY A C 1
ATOM 740 O O . GLY A 1 99 ? -12.325 -5.289 -5.823 1.00 87.00 99 GLY A O 1
ATOM 741 N N . ALA A 1 100 ? -10.462 -5.840 -6.944 1.00 92.06 100 ALA A N 1
ATOM 742 C CA . ALA A 1 100 ? -9.576 -4.989 -6.162 1.00 92.06 100 ALA A CA 1
ATOM 743 C C . ALA A 1 100 ? -9.702 -3.496 -6.513 1.00 92.06 100 ALA A C 1
ATOM 745 O O . ALA A 1 100 ? -9.836 -3.089 -7.670 1.00 92.06 100 ALA A O 1
ATOM 746 N N . TRP A 1 101 ? -9.575 -2.635 -5.502 1.00 93.19 101 TRP A N 1
ATOM 747 C CA . TRP A 1 101 ? -9.444 -1.192 -5.690 1.00 93.19 101 TRP A CA 1
ATOM 748 C C . TRP A 1 101 ? -7.989 -0.825 -5.993 1.00 93.19 101 TRP A C 1
ATOM 750 O O . TRP A 1 101 ? -7.125 -0.899 -5.121 1.00 93.19 101 TRP A O 1
ATOM 760 N N . ALA A 1 102 ? -7.722 -0.333 -7.202 1.00 92.94 102 ALA A N 1
ATOM 761 C CA . ALA A 1 102 ? -6.428 0.255 -7.535 1.00 92.94 102 ALA A CA 1
ATOM 762 C C . ALA A 1 102 ? -6.279 1.641 -6.883 1.00 92.94 102 ALA A C 1
ATOM 764 O O . ALA A 1 102 ? -6.921 2.614 -7.288 1.00 92.94 102 ALA A O 1
ATOM 765 N N . ALA A 1 103 ? -5.417 1.741 -5.873 1.00 95.50 103 ALA A N 1
ATOM 766 C CA . ALA A 1 103 ? -5.160 2.978 -5.139 1.00 95.50 103 ALA A CA 1
ATOM 767 C C . ALA A 1 103 ? -4.014 3.812 -5.732 1.00 95.50 103 ALA A C 1
ATOM 769 O O . ALA A 1 103 ? -3.728 4.897 -5.222 1.00 95.50 103 ALA A O 1
ATOM 770 N N . ASP A 1 104 ? -3.352 3.355 -6.801 1.00 96.44 104 ASP A N 1
ATOM 771 C CA . ASP A 1 104 ? -2.240 4.090 -7.404 1.00 96.44 104 ASP A CA 1
ATOM 772 C C . ASP A 1 104 ? -2.634 5.522 -7.799 1.00 96.44 104 ASP A C 1
ATOM 774 O O . ASP A 1 104 ? -3.478 5.766 -8.668 1.00 96.44 104 ASP A O 1
ATOM 778 N N . ARG A 1 105 ? -1.974 6.502 -7.170 1.00 96.06 105 ARG A N 1
ATOM 779 C CA . ARG A 1 105 ? -2.248 7.938 -7.337 1.00 96.06 105 ARG A CA 1
ATOM 780 C C . ARG A 1 105 ? -3.675 8.324 -6.946 1.00 96.06 105 ARG A C 1
ATOM 782 O O . ARG A 1 105 ? -4.215 9.316 -7.472 1.00 96.06 105 ARG A O 1
ATOM 789 N N . ASP A 1 106 ? -4.291 7.557 -6.060 1.00 95.12 106 ASP A N 1
ATOM 790 C CA . ASP A 1 106 ? -5.653 7.747 -5.591 1.00 95.12 106 ASP A CA 1
ATOM 791 C C . ASP A 1 106 ? -5.770 7.685 -4.067 1.00 95.12 106 ASP A C 1
ATOM 793 O O . ASP A 1 106 ? -4.802 7.444 -3.345 1.00 95.12 106 ASP A O 1
ATOM 797 N N . VAL A 1 107 ? -6.974 7.995 -3.595 1.00 96.00 107 VAL A N 1
ATOM 798 C CA . VAL A 1 107 ? -7.397 7.823 -2.213 1.00 96.00 107 VAL A CA 1
ATOM 799 C C . VAL A 1 107 ? -8.732 7.100 -2.232 1.00 96.00 107 VAL A C 1
ATOM 801 O O . VAL A 1 107 ? -9.680 7.585 -2.850 1.00 96.00 107 VAL A O 1
ATOM 804 N N . VAL A 1 108 ? -8.801 5.960 -1.556 1.00 94.12 108 VAL A N 1
ATOM 805 C CA . VAL A 1 108 ? -9.997 5.118 -1.475 1.00 94.12 108 VAL A CA 1
ATOM 806 C C . VAL A 1 108 ? -10.425 4.957 -0.021 1.00 94.12 108 VAL A C 1
ATOM 808 O O . VAL A 1 108 ? -9.590 4.951 0.879 1.00 94.12 108 VAL A O 1
ATOM 811 N N . ASP A 1 109 ? -11.730 4.842 0.207 1.00 92.56 109 ASP A N 1
ATOM 812 C CA . ASP A 1 109 ? -12.303 4.535 1.517 1.00 92.56 109 ASP A CA 1
ATOM 813 C C . ASP A 1 109 ? -12.814 3.086 1.468 1.00 92.56 109 ASP A C 1
ATOM 815 O O . ASP A 1 109 ? -13.750 2.796 0.724 1.00 92.56 109 ASP A O 1
ATOM 819 N N . VAL A 1 110 ? -12.174 2.163 2.192 1.00 92.25 110 VAL A N 1
ATOM 820 C CA . VAL A 1 110 ? -12.475 0.715 2.164 1.00 92.25 110 VAL A CA 1
ATOM 821 C C . VAL A 1 110 ? -12.326 0.138 3.571 1.00 92.25 110 VAL A C 1
ATOM 823 O O . VAL A 1 110 ? -11.444 0.554 4.317 1.00 92.25 110 VAL A O 1
ATOM 826 N N . ALA A 1 111 ? -13.223 -0.775 3.967 1.00 90.44 111 ALA A N 1
ATOM 827 C CA . ALA A 1 111 ? -13.288 -1.341 5.326 1.00 90.44 111 ALA A CA 1
ATOM 828 C C . ALA A 1 111 ? -13.322 -0.270 6.444 1.00 90.44 111 ALA A C 1
ATOM 830 O O . ALA A 1 111 ? -12.929 -0.501 7.583 1.00 90.44 111 ALA A O 1
ATOM 831 N N . GLY A 1 112 ? -13.791 0.938 6.114 1.00 88.50 112 GLY A N 1
ATOM 832 C CA . GLY A 1 112 ? -13.835 2.069 7.034 1.00 88.50 112 GLY A CA 1
ATOM 833 C C . GLY A 1 112 ? -12.510 2.770 7.309 1.00 88.50 112 GLY A C 1
ATOM 834 O O . GLY A 1 112 ? -12.492 3.652 8.170 1.00 88.50 112 GLY A O 1
ATOM 835 N N . LEU A 1 113 ? -11.459 2.436 6.559 1.00 91.50 113 LEU A N 1
ATOM 836 C CA . LEU A 1 113 ? -10.187 3.148 6.520 1.00 91.50 113 LEU A CA 1
ATOM 837 C C . LEU A 1 113 ? -10.092 4.005 5.259 1.00 91.50 113 LEU A C 1
ATOM 839 O O . LEU A 1 113 ? -10.521 3.590 4.182 1.00 91.50 113 LEU A O 1
ATOM 843 N N . ARG A 1 114 ? -9.461 5.174 5.380 1.00 94.00 114 ARG A N 1
ATOM 844 C CA . ARG A 1 114 ? -9.025 5.965 4.228 1.00 94.00 114 ARG A CA 1
ATOM 845 C C . ARG A 1 114 ? -7.596 5.605 3.856 1.00 94.00 114 ARG A C 1
ATOM 847 O O . ARG A 1 114 ? -6.682 5.793 4.659 1.00 94.00 114 ARG A O 1
ATOM 854 N N . ILE A 1 115 ? -7.398 5.153 2.625 1.00 96.88 115 ILE A N 1
ATOM 855 C CA . ILE A 1 115 ? -6.136 4.599 2.136 1.00 96.88 115 ILE A CA 1
ATOM 856 C C . ILE A 1 115 ? -5.658 5.440 0.953 1.00 96.88 115 ILE A C 1
ATOM 858 O O . ILE A 1 115 ? -6.370 5.585 -0.040 1.00 96.88 115 ILE A O 1
ATOM 862 N N . ALA A 1 116 ? -4.460 6.013 1.053 1.00 98.19 116 ALA A N 1
ATOM 863 C CA . ALA A 1 116 ? -3.768 6.637 -0.074 1.00 98.19 116 ALA A CA 1
ATOM 864 C C . ALA A 1 116 ? -2.780 5.655 -0.701 1.00 98.19 116 ALA A C 1
ATOM 866 O O . ALA A 1 116 ? -2.046 4.998 0.031 1.00 98.19 116 ALA A O 1
ATOM 867 N N . GLY A 1 117 ? -2.718 5.615 -2.034 1.00 98.19 117 GLY A N 1
ATOM 868 C CA . GLY A 1 117 ? -1.804 4.735 -2.759 1.00 98.19 117 GLY A CA 1
ATOM 869 C C . GLY A 1 117 ? -0.775 5.470 -3.623 1.00 98.19 117 GLY A C 1
ATOM 870 O O . GLY A 1 117 ? -1.093 6.448 -4.312 1.00 98.19 117 GLY A O 1
ATOM 871 N N . LEU A 1 118 ? 0.462 4.970 -3.634 1.00 98.25 118 LEU A N 1
ATOM 872 C CA . LEU A 1 118 ? 1.494 5.345 -4.605 1.00 98.25 118 LEU A CA 1
ATOM 873 C C . LEU A 1 118 ? 2.300 4.109 -5.035 1.00 98.25 118 LEU A C 1
ATOM 875 O O . LEU A 1 118 ? 3.193 3.672 -4.314 1.00 98.25 118 LEU A O 1
ATOM 879 N N . GLY A 1 119 ? 1.996 3.571 -6.216 1.00 97.38 119 GLY A N 1
ATOM 880 C CA . GLY A 1 119 ? 2.717 2.433 -6.784 1.00 97.38 119 GLY A CA 1
ATOM 881 C C . GLY A 1 119 ? 4.001 2.818 -7.516 1.00 97.38 119 GLY A C 1
ATOM 882 O O . GLY A 1 119 ? 4.249 3.999 -7.811 1.00 97.38 119 GLY A O 1
ATOM 883 N N . GLY A 1 120 ? 4.771 1.790 -7.863 1.00 96.31 120 GLY A N 1
ATOM 884 C CA . GLY A 1 120 ? 6.049 1.888 -8.555 1.00 96.31 120 GLY A CA 1
ATOM 885 C C . GLY A 1 120 ? 7.214 2.340 -7.674 1.00 96.31 120 GLY A C 1
ATOM 886 O O . GLY A 1 120 ? 7.093 2.481 -6.454 1.00 96.31 120 GLY A O 1
ATOM 887 N N . CYS A 1 121 ? 8.349 2.603 -8.322 1.00 96.19 121 CYS A N 1
ATOM 888 C CA . CYS A 1 121 ? 9.604 2.956 -7.661 1.00 96.19 121 CYS A CA 1
ATOM 889 C C . CYS A 1 121 ? 10.361 4.095 -8.368 1.00 96.19 121 CYS A C 1
ATOM 891 O O . CYS A 1 121 ? 9.924 4.651 -9.388 1.00 96.19 121 CYS A O 1
ATOM 893 N N . GLY A 1 122 ? 11.509 4.465 -7.794 1.00 95.75 122 GLY A N 1
ATOM 894 C CA . GLY A 1 122 ? 12.474 5.341 -8.451 1.00 95.75 122 GLY A CA 1
ATOM 895 C C . GLY A 1 122 ? 13.068 4.665 -9.685 1.00 95.75 122 GLY A C 1
ATOM 896 O O . GLY A 1 122 ? 13.302 3.462 -9.693 1.00 95.75 122 GLY A O 1
ATOM 897 N N . ARG A 1 123 ? 13.306 5.434 -10.746 1.00 95.12 123 ARG A N 1
ATOM 898 C CA . ARG A 1 123 ? 13.865 4.890 -11.985 1.00 95.12 123 ARG A CA 1
ATOM 899 C C . ARG A 1 123 ? 15.301 4.402 -11.795 1.00 95.12 123 ARG A C 1
ATOM 901 O O . ARG A 1 123 ? 16.150 5.167 -11.328 1.00 95.12 123 ARG A O 1
ATOM 908 N N . TYR A 1 124 ? 15.536 3.168 -12.229 1.00 90.75 124 TYR A N 1
ATOM 909 C CA . TYR A 1 124 ? 16.853 2.543 -12.393 1.00 90.75 124 TYR A CA 1
ATOM 910 C C . TYR A 1 124 ? 16.955 1.739 -13.706 1.00 90.75 124 TYR A C 1
ATOM 912 O O . TYR A 1 124 ? 18.047 1.382 -14.129 1.00 90.75 124 TYR A O 1
ATOM 920 N N . SER A 1 125 ? 15.830 1.478 -14.383 1.00 90.25 125 SER A N 1
ATOM 921 C CA . SER A 1 125 ? 15.742 0.834 -15.700 1.00 90.25 125 SER A CA 1
ATOM 922 C C . SER A 1 125 ? 14.527 1.361 -16.494 1.00 90.25 125 SER A C 1
ATOM 924 O O . SER A 1 125 ? 13.983 2.426 -16.188 1.00 90.25 125 SER A O 1
ATOM 926 N N . SER A 1 126 ? 14.120 0.665 -17.561 1.00 85.25 126 SER A N 1
ATOM 927 C CA . SER A 1 126 ? 13.013 1.038 -18.459 1.00 85.25 126 SER A CA 1
ATOM 928 C C . SER A 1 126 ? 11.661 0.399 -18.097 1.00 85.25 126 SER A C 1
ATOM 930 O O . SER A 1 126 ? 10.756 0.373 -18.930 1.00 85.25 126 SER A O 1
ATOM 932 N N . GLY A 1 127 ? 11.509 -0.113 -16.869 1.00 86.19 127 GLY A N 1
ATOM 933 C CA . GLY A 1 127 ? 10.285 -0.781 -16.414 1.00 86.19 127 GLY A CA 1
ATOM 934 C C . GLY A 1 127 ? 9.033 0.120 -16.398 1.00 86.19 127 GLY A C 1
ATOM 935 O O . GLY A 1 127 ? 9.142 1.348 -16.299 1.00 86.19 127 GLY A O 1
ATOM 936 N N . PRO A 1 128 ? 7.825 -0.473 -16.463 1.00 88.56 128 PRO A N 1
ATOM 937 C CA . PRO A 1 128 ? 6.565 0.241 -16.705 1.00 88.56 128 PRO A CA 1
ATOM 938 C C . PRO A 1 128 ? 6.152 1.197 -15.578 1.00 88.56 128 PRO A C 1
ATOM 940 O O . PRO A 1 128 ? 5.540 2.232 -15.844 1.00 88.56 128 PRO A O 1
ATOM 943 N N . ASN A 1 129 ? 6.501 0.887 -14.327 1.00 95.25 129 ASN A N 1
ATOM 944 C CA . ASN A 1 129 ? 6.127 1.680 -13.154 1.00 95.25 129 ASN A CA 1
ATOM 945 C C . ASN A 1 129 ? 7.353 2.339 -12.493 1.00 95.25 129 ASN A C 1
ATOM 947 O O . ASN A 1 129 ? 7.444 2.432 -11.269 1.00 95.25 129 ASN A O 1
ATOM 951 N N . GLN A 1 130 ? 8.294 2.826 -13.309 1.00 96.12 130 GLN A N 1
ATOM 952 C CA . GLN A 1 130 ? 9.524 3.474 -12.849 1.00 96.12 130 GLN A CA 1
ATOM 953 C C . GLN A 1 130 ? 9.589 4.961 -13.197 1.00 96.12 130 GLN A C 1
ATOM 955 O O . GLN A 1 130 ? 9.530 5.383 -14.360 1.00 96.12 130 GLN A O 1
ATOM 960 N N . TRP A 1 131 ? 9.783 5.787 -12.172 1.00 95.69 131 TRP A N 1
ATOM 961 C CA . TRP A 1 131 ? 9.580 7.227 -12.283 1.00 95.69 131 TRP A CA 1
ATOM 962 C C . TRP A 1 131 ? 10.843 8.011 -11.959 1.00 95.69 131 TRP A C 1
ATOM 964 O O . TRP A 1 131 ? 11.563 7.716 -11.005 1.00 95.69 131 TRP A O 1
ATOM 974 N N . THR A 1 132 ? 11.092 9.072 -12.726 1.00 96.38 132 THR A N 1
ATOM 975 C CA . THR A 1 132 ? 12.024 10.106 -12.268 1.00 96.38 132 THR A CA 1
ATOM 976 C C . THR A 1 132 ? 11.474 10.759 -11.006 1.00 96.38 132 THR A C 1
ATOM 978 O O . THR A 1 132 ? 10.261 10.776 -10.778 1.00 96.38 132 THR A O 1
ATOM 981 N N . GLU A 1 133 ? 12.340 11.370 -10.204 1.00 95.75 133 GLU A N 1
ATOM 982 C CA . GLU A 1 133 ? 11.913 12.053 -8.982 1.00 95.75 133 GLU A CA 1
ATOM 983 C C . GLU A 1 133 ? 10.834 13.112 -9.262 1.00 95.75 133 GLU A C 1
ATOM 985 O O . GLU A 1 133 ? 9.798 13.161 -8.598 1.00 95.75 133 GLU A O 1
ATOM 990 N N . ALA A 1 134 ? 11.003 13.897 -10.331 1.00 97.50 134 ALA A N 1
ATOM 991 C CA . ALA A 1 134 ? 10.017 14.888 -10.747 1.00 97.50 134 ALA A CA 1
ATOM 992 C C . ALA A 1 134 ? 8.661 14.252 -11.113 1.00 97.50 134 ALA A C 1
ATOM 994 O O . ALA A 1 134 ? 7.608 14.819 -10.806 1.00 97.50 134 ALA A O 1
ATOM 995 N N . GLN A 1 135 ? 8.660 13.085 -11.767 1.00 97.44 135 GLN A N 1
ATOM 996 C CA . GLN A 1 135 ? 7.438 12.335 -12.070 1.00 97.44 135 GLN A CA 1
ATOM 997 C C . GLN A 1 135 ? 6.789 11.794 -10.792 1.00 97.44 135 GLN A C 1
ATOM 999 O O . GLN A 1 135 ? 5.604 12.047 -10.567 1.00 97.44 135 GLN A O 1
ATOM 1004 N N . ALA A 1 136 ? 7.558 11.125 -9.932 1.00 97.62 136 ALA A N 1
ATOM 1005 C CA . ALA A 1 136 ? 7.087 10.592 -8.657 1.00 97.62 136 ALA A CA 1
ATOM 1006 C C . ALA A 1 136 ? 6.495 11.696 -7.766 1.00 97.62 136 ALA A C 1
ATOM 1008 O O . ALA A 1 136 ? 5.396 11.557 -7.230 1.00 97.62 136 ALA A O 1
ATOM 1009 N N . MET A 1 137 ? 7.143 12.859 -7.697 1.00 98.25 137 MET A N 1
ATOM 1010 C CA . MET A 1 137 ? 6.654 13.998 -6.928 1.00 98.25 137 MET A CA 1
ATOM 1011 C C . MET A 1 137 ? 5.350 14.575 -7.502 1.00 98.25 137 MET A C 1
ATOM 1013 O O . MET A 1 137 ? 4.444 14.946 -6.752 1.00 98.25 137 MET A O 1
ATOM 1017 N N . ARG A 1 138 ? 5.186 14.624 -8.833 1.00 98.06 138 ARG A N 1
ATOM 1018 C CA . ARG A 1 138 ? 3.895 14.997 -9.450 1.00 98.06 138 ARG A CA 1
ATOM 1019 C C . ARG A 1 138 ? 2.789 14.005 -9.084 1.00 98.06 138 ARG A C 1
ATOM 1021 O O . ARG A 1 138 ? 1.677 14.435 -8.765 1.00 98.06 138 ARG A O 1
ATOM 1028 N N . ARG A 1 139 ? 3.101 12.705 -9.089 1.00 97.50 139 ARG A N 1
ATOM 1029 C CA . ARG A 1 139 ? 2.188 11.627 -8.676 1.00 97.50 139 ARG A CA 1
ATOM 1030 C C . ARG A 1 139 ? 1.775 11.799 -7.206 1.00 97.50 139 ARG A C 1
ATOM 1032 O O . ARG A 1 139 ? 0.580 11.885 -6.927 1.00 97.50 139 ARG A O 1
ATOM 1039 N N . ALA A 1 140 ? 2.726 12.014 -6.296 1.00 98.38 140 ALA A N 1
ATOM 1040 C CA . ALA A 1 140 ? 2.460 12.289 -4.881 1.00 98.38 140 ALA A CA 1
ATOM 1041 C C . ALA A 1 140 ? 1.608 13.555 -4.660 1.00 98.38 140 ALA A C 1
ATOM 1043 O O . ALA A 1 140 ? 0.617 13.535 -3.929 1.00 98.38 140 ALA A O 1
ATOM 1044 N N . ARG A 1 141 ? 1.903 14.664 -5.354 1.00 98.25 141 ARG A N 1
ATOM 1045 C CA . ARG A 1 141 ? 1.089 15.896 -5.273 1.00 98.25 141 ARG A CA 1
ATOM 1046 C C . ARG A 1 141 ? -0.371 15.655 -5.671 1.00 98.25 141 ARG A C 1
ATOM 1048 O O . ARG A 1 141 ? -1.269 16.268 -5.089 1.00 98.25 141 ARG A O 1
ATOM 1055 N N . ARG A 1 142 ? -0.634 14.770 -6.642 1.00 97.38 142 ARG A N 1
ATOM 1056 C CA . ARG A 1 142 ? -2.001 14.370 -7.020 1.00 97.38 142 ARG A CA 1
ATOM 1057 C C . ARG A 1 142 ? -2.707 13.650 -5.870 1.00 97.38 142 ARG A C 1
ATOM 1059 O O . ARG A 1 142 ? -3.848 14.014 -5.579 1.00 97.38 142 ARG A O 1
ATOM 1066 N N . VAL A 1 143 ? -2.029 12.712 -5.205 1.00 98.19 143 VAL A N 1
ATOM 1067 C CA . VAL A 1 143 ? -2.547 12.002 -4.020 1.00 98.19 143 VAL A CA 1
ATOM 1068 C C . VAL A 1 143 ? -2.898 12.995 -2.915 1.00 98.19 143 VAL A C 1
ATOM 1070 O O . VAL A 1 143 ? -4.036 13.016 -2.458 1.00 98.19 143 VAL A O 1
ATOM 1073 N N . VAL A 1 144 ? -1.993 13.918 -2.569 1.00 98.00 144 VAL A N 1
ATOM 1074 C CA . VAL A 1 144 ? -2.253 14.950 -1.544 1.00 98.00 144 VAL A CA 1
ATOM 1075 C C . VAL A 1 144 ? -3.481 15.795 -1.888 1.00 98.00 144 VAL A C 1
ATOM 1077 O O . VAL A 1 144 ? -4.330 16.048 -1.032 1.00 98.00 144 VAL A O 1
ATOM 1080 N N . ARG A 1 145 ? -3.621 16.231 -3.147 1.00 97.31 145 ARG A N 1
ATOM 1081 C CA . ARG A 1 145 ? -4.793 17.007 -3.588 1.00 97.31 145 ARG A CA 1
ATOM 1082 C C . ARG A 1 145 ? -6.092 16.209 -3.449 1.00 97.31 145 ARG A C 1
ATOM 1084 O O . ARG A 1 145 ? -7.101 16.786 -3.044 1.00 97.31 145 ARG A O 1
ATOM 1091 N N . LYS A 1 146 ? -6.077 14.914 -3.780 1.00 96.19 146 LYS A N 1
ATOM 1092 C CA . LYS A 1 146 ? -7.228 14.013 -3.618 1.00 96.19 146 LYS A CA 1
ATOM 1093 C C . LYS A 1 146 ? -7.565 13.789 -2.145 1.00 96.19 146 LYS A C 1
ATOM 1095 O O . LYS A 1 146 ? -8.712 14.011 -1.776 1.00 96.19 146 LYS A O 1
ATOM 1100 N N . ALA A 1 147 ? -6.572 13.499 -1.306 1.00 95.62 147 ALA A N 1
ATOM 1101 C CA . ALA A 1 147 ? -6.745 13.320 0.134 1.00 95.62 147 ALA A CA 1
ATOM 1102 C C . ALA A 1 147 ? -7.360 14.564 0.790 1.00 95.62 147 ALA A C 1
ATOM 1104 O O . ALA A 1 147 ? -8.340 14.469 1.520 1.00 95.62 147 ALA A O 1
ATOM 1105 N N . ARG A 1 148 ? -6.860 15.763 0.451 1.00 94.81 148 ARG A N 1
ATOM 1106 C CA . ARG A 1 148 ? -7.426 17.033 0.938 1.00 94.81 148 ARG A CA 1
ATOM 1107 C C . ARG A 1 148 ? -8.871 17.250 0.492 1.00 94.81 148 ARG A C 1
ATOM 1109 O O . ARG A 1 148 ? -9.656 17.792 1.262 1.00 94.81 148 ARG A O 1
ATOM 1116 N N . ARG A 1 149 ? -9.221 16.885 -0.748 1.00 93.25 149 ARG A N 1
ATOM 1117 C CA . ARG A 1 149 ? -10.609 16.967 -1.237 1.00 93.25 149 ARG A CA 1
ATOM 1118 C C . ARG A 1 149 ? -11.513 16.005 -0.472 1.00 93.25 149 ARG A C 1
ATOM 1120 O O . ARG A 1 149 ? -12.508 16.459 0.075 1.00 93.25 149 ARG A O 1
ATOM 1127 N N . ALA A 1 150 ? -11.124 14.734 -0.377 1.00 90.56 150 ALA A N 1
ATOM 1128 C CA . ALA A 1 150 ? -11.872 13.716 0.355 1.00 90.56 150 ALA A CA 1
ATOM 1129 C C . ALA A 1 150 ? -12.067 14.108 1.827 1.00 90.56 150 ALA A C 1
ATOM 1131 O O . ALA A 1 150 ? -13.170 14.015 2.347 1.00 90.56 150 ALA A O 1
ATOM 1132 N N . HIS A 1 151 ? -11.030 14.646 2.474 1.00 88.19 151 HIS A N 1
ATOM 1133 C CA . HIS A 1 151 ? -11.107 15.111 3.858 1.00 88.19 151 HIS A CA 1
ATOM 1134 C C . HIS A 1 151 ? -12.102 16.268 4.048 1.00 88.19 151 HIS A C 1
ATOM 1136 O O . HIS A 1 151 ? -12.883 16.252 4.995 1.00 88.19 151 HIS A O 1
ATOM 1142 N N . ARG A 1 152 ? -12.145 17.243 3.124 1.00 87.81 152 ARG A N 1
ATOM 1143 C CA . ARG A 1 152 ? -13.133 18.342 3.168 1.00 87.81 152 ARG A CA 1
ATOM 1144 C C . ARG A 1 152 ? -14.570 17.877 2.947 1.00 87.81 152 ARG A C 1
ATOM 1146 O O . ARG A 1 152 ? -15.483 18.475 3.499 1.00 87.81 152 ARG A O 1
ATOM 1153 N N . SER A 1 153 ? -14.769 16.835 2.147 1.00 83.50 153 SER A N 1
ATOM 1154 C CA . SER A 1 153 ? -16.087 16.241 1.898 1.00 83.50 153 SER A CA 1
ATOM 1155 C C . SER A 1 153 ? -16.583 15.352 3.049 1.00 83.50 153 SER A C 1
ATOM 1157 O O . SER A 1 153 ? -17.672 14.790 2.953 1.00 83.50 153 SER A O 1
ATOM 1159 N N . GLY A 1 154 ? -15.812 15.227 4.135 1.00 77.00 154 GLY A N 1
ATOM 1160 C CA . GLY A 1 154 ? -16.109 14.342 5.256 1.00 77.00 154 GLY A CA 1
ATOM 1161 C C . GLY A 1 154 ? -15.657 12.892 5.027 1.00 77.00 154 GLY A C 1
ATOM 1162 O O . GLY A 1 154 ? -15.125 12.516 3.983 1.00 77.00 154 GLY A O 1
ATOM 1163 N N . GLY A 1 155 ? -15.834 12.055 6.051 1.00 70.62 155 GLY A N 1
ATOM 1164 C CA . GLY A 1 155 ? -15.276 10.694 6.066 1.00 70.62 155 GLY A CA 1
ATOM 1165 C C . GLY A 1 155 ? -13.760 10.662 6.315 1.00 70.62 155 GLY A C 1
ATOM 1166 O O . GLY A 1 155 ? -13.118 11.708 6.437 1.00 70.62 155 GLY A O 1
ATOM 1167 N N . GLY A 1 156 ? -13.190 9.458 6.403 1.00 72.62 156 GLY A N 1
ATOM 1168 C CA . GLY A 1 156 ? -11.789 9.242 6.784 1.00 72.62 156 GLY A CA 1
ATOM 1169 C C . GLY A 1 156 ? -11.477 9.617 8.244 1.00 72.62 156 GLY A C 1
ATOM 1170 O O . GLY A 1 156 ? -12.404 9.701 9.064 1.00 72.62 156 GLY A O 1
ATOM 1171 N N . PRO A 1 157 ? -10.196 9.865 8.585 1.00 73.62 157 PRO A N 1
ATOM 1172 C CA . PRO A 1 157 ? -9.786 10.126 9.959 1.00 73.62 157 PRO A CA 1
ATOM 1173 C C . PRO A 1 157 ? -10.478 11.369 10.521 1.00 73.62 157 PRO A C 1
ATOM 1175 O O . PRO A 1 157 ? -10.452 12.441 9.915 1.00 73.62 157 PRO A O 1
ATOM 1178 N N . ALA A 1 158 ? -11.027 11.275 11.735 1.00 73.12 158 ALA A N 1
ATOM 1179 C CA . ALA A 1 158 ? -11.683 12.396 12.421 1.00 73.12 158 ALA A CA 1
ATOM 1180 C C . ALA A 1 158 ? -10.681 13.402 13.030 1.00 73.12 158 ALA A C 1
ATOM 1182 O O . ALA A 1 158 ? -10.866 13.902 14.142 1.00 73.12 158 ALA A O 1
ATOM 1183 N N . THR A 1 159 ? -9.555 13.619 12.351 1.00 75.88 159 THR A N 1
ATOM 1184 C CA . THR A 1 159 ? -8.362 14.264 12.896 1.00 75.88 159 THR A CA 1
ATOM 1185 C C . THR A 1 159 ? -7.619 15.080 11.841 1.00 75.88 159 THR A C 1
ATOM 1187 O O . THR A 1 159 ? -8.031 15.105 10.695 1.00 75.88 159 THR A O 1
ATOM 1190 N N . ARG A 1 160 ? -6.484 15.706 12.195 1.00 82.56 160 ARG A N 1
ATOM 1191 C CA . ARG A 1 160 ? -5.613 16.393 11.217 1.00 82.56 160 ARG A CA 1
ATOM 1192 C C . ARG A 1 160 ? -4.970 15.459 10.177 1.00 82.56 160 ARG A C 1
ATOM 1194 O O . ARG A 1 160 ? -4.419 15.959 9.201 1.00 82.56 160 ARG A O 1
ATOM 1201 N N . ALA A 1 161 ? -4.986 14.143 10.398 1.00 88.12 161 ALA A N 1
ATOM 1202 C CA . ALA A 1 161 ? -4.528 13.178 9.405 1.00 88.12 161 ALA A CA 1
ATOM 1203 C C . ALA A 1 161 ? -5.498 13.163 8.220 1.00 88.12 161 ALA A C 1
ATOM 1205 O O . ALA A 1 161 ? -6.715 13.144 8.405 1.00 88.12 161 ALA A O 1
ATOM 1206 N N . LEU A 1 162 ? -4.958 13.175 7.003 1.00 91.81 162 LEU A N 1
ATOM 1207 C CA . LEU A 1 162 ? -5.779 13.168 5.794 1.00 91.81 162 LEU A CA 1
ATOM 1208 C C . LEU A 1 162 ? -6.208 11.753 5.397 1.00 91.81 162 LEU A C 1
ATOM 1210 O O . LEU A 1 162 ? -7.218 11.608 4.708 1.00 91.81 162 LEU A O 1
ATOM 1214 N N . VAL A 1 163 ? -5.452 10.738 5.826 1.00 93.75 163 VAL A N 1
ATOM 1215 C CA . VAL A 1 163 ? -5.685 9.310 5.568 1.00 93.75 163 VAL A CA 1
ATOM 1216 C C . VAL A 1 163 ? -5.315 8.486 6.805 1.00 93.75 163 VAL A C 1
ATOM 1218 O O . VAL A 1 163 ? -4.556 8.961 7.649 1.00 93.75 163 VAL A O 1
ATOM 1221 N N . ASP A 1 164 ? -5.845 7.270 6.914 1.00 94.12 164 ASP A N 1
ATOM 1222 C CA . ASP A 1 164 ? -5.487 6.317 7.970 1.00 94.12 164 ASP A CA 1
ATOM 1223 C C . ASP A 1 164 ? -4.244 5.509 7.566 1.00 94.12 164 ASP A C 1
ATOM 1225 O O . ASP A 1 164 ? -3.331 5.326 8.375 1.00 94.12 164 ASP A O 1
ATOM 1229 N N . VAL A 1 165 ? -4.190 5.095 6.293 1.00 96.56 165 VAL A N 1
ATOM 1230 C CA . VAL A 1 165 ? -3.135 4.243 5.732 1.00 96.56 165 VAL A CA 1
ATOM 1231 C C . VAL A 1 165 ? -2.507 4.889 4.496 1.00 96.56 165 VAL A C 1
ATOM 1233 O O . VAL A 1 165 ? -3.205 5.415 3.625 1.00 96.56 165 VAL A O 1
ATOM 1236 N N . LEU A 1 166 ? -1.181 4.826 4.406 1.00 98.25 166 LEU A N 1
ATOM 1237 C CA . LEU A 1 166 ? -0.425 5.039 3.176 1.00 98.25 166 LEU A CA 1
ATOM 1238 C C . LEU A 1 166 ? 0.090 3.683 2.683 1.00 98.25 166 LEU A C 1
ATOM 1240 O O . LEU A 1 166 ? 0.818 3.004 3.399 1.00 98.25 166 LEU A O 1
ATOM 1244 N N . LEU A 1 167 ? -0.286 3.302 1.469 1.00 98.75 167 LEU A N 1
ATOM 1245 C CA . LEU A 1 167 ? 0.170 2.092 0.795 1.00 98.75 167 LEU A CA 1
ATOM 1246 C C . LEU A 1 167 ? 1.087 2.498 -0.361 1.00 98.75 167 LEU A C 1
ATOM 1248 O O . LEU A 1 167 ? 0.648 3.166 -1.300 1.00 98.75 167 LEU A O 1
ATOM 1252 N N . THR A 1 168 ? 2.362 2.135 -0.297 1.00 98.56 168 THR A N 1
ATOM 1253 C CA . THR A 1 168 ? 3.314 2.376 -1.387 1.00 98.56 168 THR A CA 1
ATOM 1254 C C . THR A 1 168 ? 3.977 1.083 -1.816 1.00 98.56 168 THR A C 1
ATOM 1256 O O . THR A 1 168 ? 4.002 0.140 -1.043 1.00 98.56 168 THR A O 1
ATOM 1259 N N . HIS A 1 169 ? 4.515 1.016 -3.031 1.00 97.56 169 HIS A N 1
ATOM 1260 C CA . HIS A 1 169 ? 5.407 -0.095 -3.369 1.00 97.56 169 HIS A CA 1
ATOM 1261 C C . HIS A 1 169 ? 6.824 0.206 -2.869 1.00 97.56 169 HIS A C 1
ATOM 1263 O O . HIS A 1 169 ? 7.301 -0.426 -1.932 1.00 97.56 169 HIS A O 1
ATOM 1269 N N . ALA A 1 170 ? 7.447 1.266 -3.396 1.00 96.25 170 ALA A N 1
ATOM 1270 C CA . ALA A 1 170 ? 8.760 1.710 -2.941 1.00 96.25 170 ALA A CA 1
ATOM 1271 C C . ALA A 1 170 ? 8.757 2.273 -1.504 1.00 96.25 170 ALA A C 1
ATOM 1273 O O . ALA A 1 170 ? 7.748 2.843 -1.054 1.00 96.25 170 ALA A O 1
ATOM 1274 N N . PRO A 1 171 ? 9.898 2.180 -0.797 1.00 95.19 171 PRO A N 1
ATOM 1275 C CA . PRO A 1 171 ? 10.053 2.720 0.545 1.00 95.19 171 PRO A CA 1
ATOM 1276 C C . PRO A 1 171 ? 10.237 4.249 0.546 1.00 95.19 171 PRO A C 1
ATOM 1278 O O . PRO A 1 171 ? 10.679 4.865 -0.429 1.00 95.19 171 PRO A O 1
ATOM 1281 N N . GLY A 1 172 ? 9.936 4.863 1.691 1.00 94.44 172 GLY A N 1
ATOM 1282 C CA . GLY A 1 172 ? 10.510 6.158 2.075 1.00 94.44 172 GLY A CA 1
ATOM 1283 C C . GLY A 1 172 ? 11.875 5.974 2.745 1.00 94.44 172 GLY A C 1
ATOM 1284 O O . GLY A 1 172 ? 12.369 4.853 2.846 1.00 94.44 172 GLY A O 1
ATOM 1285 N N . THR A 1 173 ? 12.458 7.050 3.267 1.00 93.62 173 THR A N 1
ATOM 1286 C CA . THR A 1 173 ? 13.760 7.019 3.958 1.00 93.62 173 THR A CA 1
ATOM 1287 C C . THR A 1 173 ? 13.861 5.940 5.046 1.00 93.62 173 THR A C 1
ATOM 1289 O O . THR A 1 173 ? 14.858 5.221 5.051 1.00 93.62 173 THR A O 1
ATOM 1292 N N . PRO A 1 174 ? 12.862 5.735 5.931 1.00 89.00 174 PRO A N 1
ATOM 1293 C CA . PRO A 1 174 ? 12.989 4.747 7.004 1.00 89.00 174 PRO A CA 1
ATOM 1294 C C . PRO A 1 174 ? 13.136 3.313 6.491 1.00 89.00 174 PRO A C 1
ATOM 1296 O O . PRO A 1 174 ? 13.872 2.534 7.076 1.00 89.00 174 PRO A O 1
ATOM 1299 N N . GLY A 1 175 ? 12.458 2.965 5.395 1.00 85.12 175 GLY A N 1
ATOM 1300 C CA 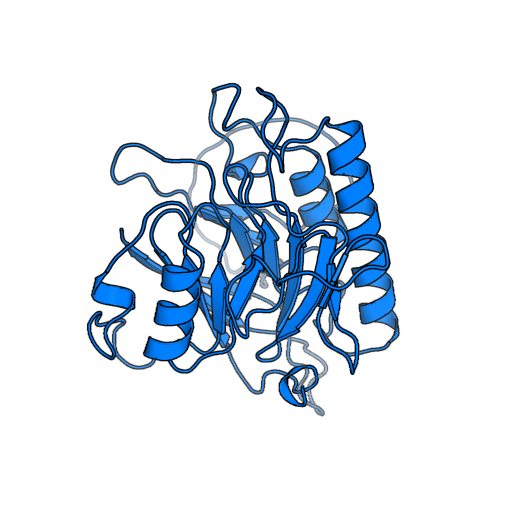. GLY A 1 175 ? 12.430 1.604 4.854 1.00 85.12 175 GLY A CA 1
ATOM 1301 C C . GLY A 1 175 ? 13.448 1.330 3.748 1.00 85.12 175 GLY A C 1
ATOM 1302 O O . GLY A 1 175 ? 13.418 0.242 3.182 1.00 85.12 175 GLY A O 1
ATOM 1303 N N . ALA A 1 176 ? 14.284 2.308 3.395 1.00 88.94 176 ALA A N 1
ATOM 1304 C CA . ALA A 1 176 ? 15.167 2.232 2.240 1.00 88.94 176 ALA A CA 1
ATOM 1305 C C . ALA A 1 176 ? 16.356 1.283 2.447 1.00 88.94 176 ALA A C 1
ATOM 1307 O O . ALA A 1 176 ? 16.928 1.197 3.536 1.00 88.94 176 ALA A O 1
ATOM 1308 N N . GLY A 1 177 ? 16.740 0.603 1.367 1.00 86.56 177 GLY A N 1
ATOM 1309 C CA . GLY A 1 177 ? 18.018 -0.088 1.247 1.00 86.56 177 GLY A CA 1
ATOM 1310 C C . GLY A 1 177 ? 19.152 0.868 0.867 1.00 86.56 177 GLY A C 1
ATOM 1311 O O . GLY A 1 177 ? 18.951 2.069 0.677 1.00 86.56 177 GLY A O 1
ATOM 1312 N N . THR A 1 178 ? 20.361 0.322 0.760 1.00 83.94 178 THR A N 1
ATOM 1313 C CA . THR A 1 178 ? 21.574 1.086 0.421 1.00 83.94 178 THR A CA 1
ATOM 1314 C C . THR A 1 178 ? 21.899 1.090 -1.070 1.00 83.94 178 THR A C 1
ATOM 1316 O O . THR A 1 178 ? 22.763 1.852 -1.491 1.00 83.94 178 THR A O 1
ATOM 1319 N N . ASP A 1 179 ? 21.260 0.228 -1.859 1.00 87.00 179 ASP A N 1
ATOM 1320 C CA . ASP A 1 179 ? 21.468 0.139 -3.303 1.00 87.00 179 ASP A CA 1
ATOM 1321 C C . ASP A 1 179 ? 20.499 1.031 -4.101 1.00 87.00 179 ASP A C 1
ATOM 1323 O O . ASP A 1 179 ? 19.485 1.519 -3.595 1.00 87.00 179 ASP A O 1
ATOM 1327 N N . ASP A 1 180 ? 20.815 1.232 -5.381 1.00 83.06 180 ASP A N 1
ATOM 1328 C CA . ASP A 1 180 ? 20.078 2.132 -6.271 1.00 83.06 180 ASP A CA 1
ATOM 1329 C C . ASP A 1 180 ? 18.628 1.712 -6.524 1.00 83.06 180 ASP A C 1
ATOM 1331 O O . ASP A 1 180 ? 17.793 2.576 -6.825 1.00 83.06 180 ASP A O 1
ATOM 1335 N N . VAL A 1 181 ? 18.331 0.413 -6.429 1.00 87.19 181 VAL A N 1
ATOM 1336 C CA . VAL A 1 181 ? 16.996 -0.145 -6.651 1.00 87.19 181 VAL A CA 1
ATOM 1337 C C . VAL A 1 181 ? 16.140 0.121 -5.421 1.00 87.19 181 VAL A C 1
ATOM 1339 O O . VAL A 1 181 ? 15.048 0.674 -5.549 1.00 87.19 181 VAL A O 1
ATOM 1342 N N . HIS A 1 182 ? 16.653 -0.183 -4.231 1.00 89.31 182 HIS A N 1
ATOM 1343 C CA . HIS A 1 182 ? 15.925 -0.096 -2.964 1.00 89.31 182 HIS A CA 1
ATOM 1344 C C . HIS A 1 182 ? 16.049 1.256 -2.247 1.00 89.31 182 HIS A C 1
ATOM 1346 O O . HIS A 1 182 ? 15.588 1.397 -1.109 1.00 89.31 182 HIS A O 1
ATOM 1352 N N . ARG A 1 183 ? 16.654 2.262 -2.887 1.00 90.06 183 ARG A N 1
ATOM 1353 C CA . ARG A 1 183 ? 16.790 3.612 -2.330 1.00 90.06 183 ARG A CA 1
ATOM 1354 C C . ARG A 1 183 ? 15.441 4.240 -1.972 1.00 90.06 183 ARG A C 1
ATOM 1356 O O . ARG A 1 183 ? 14.406 3.964 -2.582 1.00 90.06 183 ARG A O 1
ATOM 1363 N N . ALA A 1 184 ? 15.480 5.174 -1.028 1.00 93.75 184 ALA A N 1
ATOM 1364 C CA . ALA A 1 184 ? 14.318 5.963 -0.647 1.00 93.75 184 ALA A CA 1
ATOM 1365 C C . ALA A 1 184 ? 13.739 6.710 -1.853 1.00 93.75 184 ALA A C 1
ATOM 1367 O O . ALA A 1 184 ? 14.474 7.312 -2.641 1.00 93.75 184 ALA A O 1
ATOM 1368 N N . LEU A 1 185 ? 12.411 6.734 -1.965 1.00 96.12 185 LEU A N 1
ATOM 1369 C CA . LEU A 1 185 ? 11.722 7.604 -2.907 1.00 96.12 185 LEU A CA 1
ATOM 1370 C C . LEU A 1 185 ? 11.271 8.883 -2.177 1.00 96.12 185 LEU A C 1
ATOM 1372 O O . LEU A 1 185 ? 10.298 8.822 -1.424 1.00 96.12 185 LEU A O 1
ATOM 1376 N N . PRO A 1 186 ? 11.864 10.070 -2.436 1.00 96.88 186 PRO A N 1
ATOM 1377 C CA . PRO A 1 186 ? 11.525 11.304 -1.707 1.00 96.88 186 PRO A CA 1
ATOM 1378 C C . PRO A 1 186 ? 10.041 11.693 -1.781 1.00 96.88 186 PRO A C 1
ATOM 1380 O O . PRO A 1 186 ? 9.505 12.377 -0.910 1.00 96.88 186 PRO A O 1
ATOM 1383 N N . ALA A 1 187 ? 9.341 11.243 -2.828 1.00 98.00 187 ALA A N 1
ATOM 1384 C CA . ALA A 1 187 ? 7.901 11.421 -2.969 1.00 98.00 187 ALA A CA 1
ATOM 1385 C C . ALA A 1 187 ? 7.092 10.705 -1.869 1.00 98.00 187 ALA A C 1
ATOM 1387 O O . ALA A 1 187 ? 6.017 11.189 -1.517 1.00 98.00 187 ALA A O 1
ATOM 1388 N N . VAL A 1 188 ? 7.596 9.593 -1.326 1.00 98.00 188 VAL A N 1
ATOM 1389 C CA . VAL A 1 188 ? 6.971 8.832 -0.234 1.00 98.00 188 VAL A CA 1
ATOM 1390 C C . VAL A 1 188 ? 7.121 9.576 1.088 1.00 98.00 188 VAL A C 1
ATOM 1392 O O . VAL A 1 188 ? 6.117 9.799 1.762 1.00 98.00 188 VAL A O 1
ATOM 1395 N N . ASP 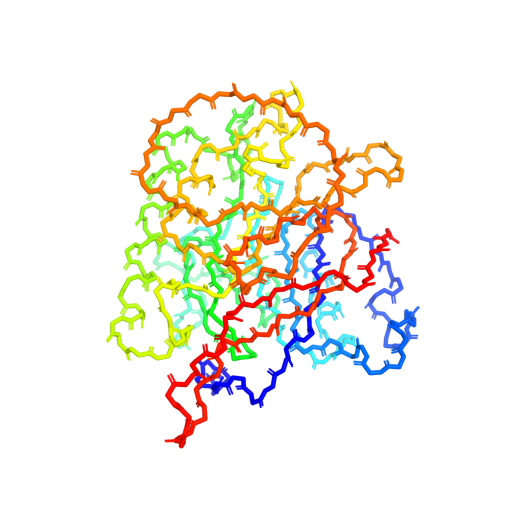A 1 189 ? 8.315 10.073 1.413 1.00 96.56 189 ASP A N 1
ATOM 1396 C CA . ASP A 1 189 ? 8.538 10.879 2.627 1.00 96.56 189 ASP A CA 1
ATOM 1397 C C . ASP A 1 189 ? 7.650 12.133 2.626 1.00 96.56 189 ASP A C 1
ATOM 1399 O O . ASP A 1 189 ? 6.935 12.435 3.584 1.00 96.56 189 ASP A O 1
ATOM 1403 N N . ALA A 1 190 ? 7.576 12.790 1.467 1.00 97.00 190 ALA A N 1
ATOM 1404 C CA . ALA A 1 190 ? 6.666 13.893 1.189 1.00 97.00 190 ALA A CA 1
ATOM 1405 C C . ALA A 1 190 ? 5.172 13.558 1.379 1.00 97.00 190 ALA A C 1
ATOM 1407 O O . ALA A 1 190 ? 4.375 14.479 1.606 1.00 97.00 190 ALA A O 1
ATOM 1408 N N . LEU A 1 191 ? 4.762 12.296 1.211 1.00 97.94 191 LEU A N 1
ATOM 1409 C CA . LEU A 1 191 ? 3.397 11.834 1.477 1.00 97.94 191 LEU A CA 1
ATOM 1410 C C . LEU A 1 191 ? 3.192 11.557 2.959 1.00 97.94 191 LEU A C 1
ATOM 1412 O O . LEU A 1 191 ? 2.186 12.010 3.497 1.00 97.94 191 LEU A O 1
ATOM 1416 N N . VAL A 1 192 ? 4.130 10.880 3.622 1.00 95.69 192 VAL A N 1
ATOM 1417 C CA . VAL A 1 192 ? 4.068 10.622 5.068 1.00 95.69 192 VAL A CA 1
ATOM 1418 C C . VAL A 1 192 ? 3.906 11.937 5.833 1.00 95.69 192 VAL A C 1
ATOM 1420 O O . VAL A 1 192 ? 2.955 12.091 6.600 1.00 95.69 192 VAL A O 1
ATOM 1423 N N . GLU A 1 193 ? 4.739 12.935 5.532 1.00 94.56 193 GLU A N 1
ATOM 1424 C CA . GLU A 1 193 ? 4.701 14.254 6.172 1.00 94.56 193 GLU A CA 1
ATOM 1425 C C . GLU A 1 193 ? 3.350 14.972 5.974 1.00 94.56 193 GLU A C 1
ATOM 1427 O O . GLU A 1 193 ? 2.761 15.529 6.910 1.00 94.56 193 GLU A O 1
ATOM 1432 N N . ARG A 1 194 ? 2.831 14.961 4.737 1.00 95.62 194 ARG A N 1
ATOM 1433 C CA . ARG A 1 194 ? 1.632 15.728 4.357 1.00 95.62 194 ARG A CA 1
ATOM 143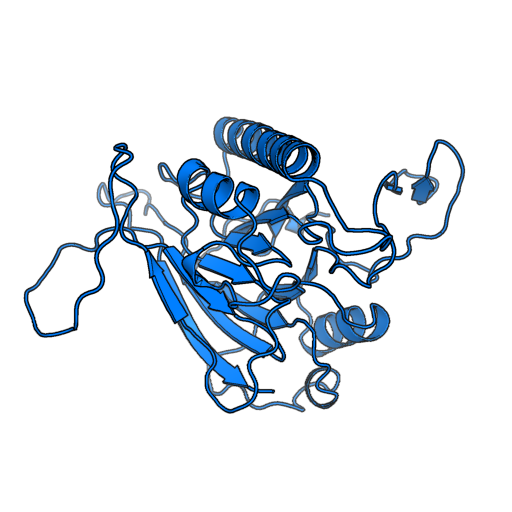4 C C . ARG A 1 194 ? 0.323 15.032 4.698 1.00 95.62 194 ARG A C 1
ATOM 1436 O O . ARG A 1 194 ? -0.671 15.718 4.936 1.00 95.62 194 ARG A O 1
ATOM 1443 N N . LEU A 1 195 ? 0.290 13.703 4.636 1.00 94.75 195 LEU A N 1
ATOM 1444 C CA . LEU A 1 195 ? -0.910 12.904 4.871 1.00 94.75 195 LEU A CA 1
ATOM 1445 C C . LEU A 1 195 ? -1.040 12.478 6.334 1.00 94.75 195 LEU A C 1
ATOM 1447 O O . LEU A 1 195 ? -2.168 12.369 6.816 1.00 94.75 195 LEU A O 1
ATOM 1451 N N . ARG A 1 196 ? 0.092 12.308 7.032 1.00 93.12 196 ARG A N 1
ATOM 1452 C CA . ARG A 1 196 ? 0.191 11.903 8.442 1.00 93.12 196 ARG A CA 1
ATOM 1453 C C . ARG A 1 196 ? -0.569 10.603 8.751 1.00 93.12 196 ARG A C 1
ATOM 1455 O O . ARG A 1 196 ? -1.417 10.614 9.648 1.00 93.12 196 ARG A O 1
ATOM 1462 N N . PRO A 1 197 ? -0.323 9.517 7.994 1.00 93.94 197 PRO A N 1
ATOM 1463 C CA . PRO A 1 197 ? -1.006 8.246 8.211 1.00 93.94 197 PRO A CA 1
ATOM 1464 C C . PRO A 1 197 ? -0.626 7.644 9.570 1.00 93.94 197 PRO A C 1
ATOM 1466 O O . PRO A 1 197 ? 0.464 7.896 10.086 1.00 93.94 197 PRO A O 1
ATOM 1469 N N . ALA A 1 198 ? -1.499 6.812 10.136 1.00 93.44 198 ALA A N 1
ATOM 1470 C CA . ALA A 1 198 ? -1.144 5.999 11.300 1.00 93.44 198 ALA A CA 1
ATOM 1471 C C . ALA A 1 198 ? -0.284 4.791 10.892 1.00 93.44 198 ALA A C 1
ATOM 1473 O O . ALA A 1 198 ? 0.585 4.370 11.651 1.00 93.44 198 ALA A O 1
ATOM 1474 N N . LEU A 1 199 ? -0.509 4.274 9.680 1.00 95.69 199 LEU A N 1
ATOM 1475 C CA . LEU A 1 199 ? 0.196 3.132 9.106 1.00 95.69 199 LEU A CA 1
ATOM 1476 C C . LEU A 1 199 ? 0.727 3.468 7.707 1.00 95.69 199 LEU A C 1
ATOM 1478 O O . LEU A 1 199 ? -0.024 3.924 6.847 1.00 95.69 199 LEU A O 1
ATOM 1482 N N . HIS A 1 200 ? 2.007 3.206 7.466 1.00 97.12 200 HIS A N 1
ATOM 1483 C CA . HIS A 1 200 ? 2.628 3.213 6.146 1.00 97.12 200 HIS A CA 1
ATOM 1484 C C . HIS A 1 200 ? 3.152 1.811 5.832 1.00 97.12 200 HIS A C 1
ATOM 1486 O O . HIS A 1 200 ? 4.054 1.314 6.499 1.00 97.12 200 HIS A O 1
ATOM 1492 N N . LEU A 1 201 ? 2.569 1.179 4.818 1.00 97.50 201 LEU A N 1
ATOM 1493 C CA . LEU A 1 201 ? 2.991 -0.120 4.304 1.00 97.50 201 LEU A CA 1
ATOM 1494 C C . LEU A 1 201 ? 3.766 0.068 3.006 1.00 97.50 201 LEU A C 1
ATOM 1496 O O . LEU A 1 201 ? 3.326 0.829 2.139 1.00 97.50 201 LEU A O 1
ATOM 1500 N N . HIS A 1 202 ? 4.886 -0.642 2.880 1.00 96.81 202 HIS A N 1
ATOM 1501 C CA . HIS A 1 202 ? 5.646 -0.709 1.637 1.00 96.81 202 HIS A CA 1
ATOM 1502 C C . HIS A 1 202 ? 6.168 -2.116 1.335 1.00 96.81 202 HIS A C 1
ATOM 1504 O O . HIS A 1 202 ? 6.365 -2.906 2.257 1.00 96.81 202 HIS A O 1
ATOM 1510 N N . GLY A 1 203 ? 6.397 -2.407 0.055 1.00 92.06 203 GLY A N 1
ATOM 1511 C CA . GLY A 1 203 ? 7.087 -3.605 -0.429 1.00 92.06 203 GLY A CA 1
ATOM 1512 C C . GLY A 1 203 ? 8.512 -3.273 -0.880 1.00 92.06 203 GLY A C 1
ATOM 1513 O O . GLY A 1 203 ? 9.206 -2.484 -0.218 1.00 92.06 203 GLY A O 1
ATOM 1514 N N . HIS A 1 204 ? 8.903 -3.839 -2.022 1.00 90.94 204 HIS A N 1
ATOM 1515 C CA . HIS A 1 204 ? 10.099 -3.576 -2.833 1.00 90.94 204 HIS A CA 1
ATOM 1516 C C . HIS A 1 204 ? 11.435 -3.983 -2.211 1.00 90.94 204 HIS A C 1
ATOM 1518 O O . HIS A 1 204 ? 12.335 -4.435 -2.902 1.00 90.94 204 HIS A O 1
ATOM 1524 N N . VAL A 1 205 ? 11.616 -3.816 -0.900 1.00 86.81 205 VAL A N 1
ATOM 1525 C CA . VAL A 1 205 ? 12.903 -4.069 -0.238 1.00 86.81 205 VAL A CA 1
ATOM 1526 C C . VAL A 1 205 ? 12.961 -5.499 0.287 1.00 86.81 205 VAL A C 1
ATOM 1528 O O . VAL A 1 205 ? 12.546 -5.780 1.418 1.00 86.81 205 VAL A O 1
ATOM 1531 N N . HIS A 1 206 ? 13.517 -6.391 -0.533 1.00 82.38 206 HIS A N 1
ATOM 1532 C CA . HIS A 1 206 ? 13.782 -7.794 -0.207 1.00 82.38 206 HIS A CA 1
ATOM 1533 C C . HIS A 1 206 ? 14.964 -7.907 0.755 1.00 82.38 206 HIS A C 1
ATOM 1535 O O . HIS A 1 206 ? 16.122 -8.016 0.361 1.00 82.38 206 HIS A O 1
ATOM 1541 N N . LEU A 1 207 ? 14.692 -7.853 2.056 1.00 66.56 207 LEU A N 1
ATOM 1542 C CA . LEU A 1 207 ? 15.743 -8.000 3.061 1.00 66.56 207 LEU A CA 1
ATOM 1543 C C . LEU A 1 207 ? 16.137 -9.480 3.160 1.00 66.56 207 LEU A C 1
ATOM 1545 O O . LEU A 1 207 ? 15.329 -10.322 3.546 1.00 66.56 207 LEU A O 1
ATOM 1549 N N . HIS A 1 208 ? 17.375 -9.828 2.818 1.00 56.44 208 HIS A N 1
ATOM 1550 C CA . HIS A 1 208 ? 17.879 -11.189 3.008 1.00 56.44 208 HIS A CA 1
ATOM 1551 C C . HIS A 1 208 ? 17.950 -11.514 4.519 1.00 56.44 208 HIS A C 1
ATOM 1553 O O . HIS A 1 208 ? 18.633 -10.825 5.272 1.00 56.44 208 HIS A O 1
ATOM 1559 N N . GLY A 1 209 ? 17.233 -12.550 4.981 1.00 49.75 209 GLY A N 1
ATOM 1560 C CA . GLY A 1 209 ? 17.179 -12.966 6.396 1.00 49.75 209 GLY A CA 1
ATOM 1561 C C . GLY A 1 209 ? 15.943 -12.494 7.187 1.00 49.75 209 GLY A C 1
ATOM 1562 O O . GLY A 1 209 ? 14.985 -11.970 6.630 1.00 49.75 209 GLY A O 1
ATOM 1563 N N . ALA A 1 210 ? 15.941 -12.696 8.511 1.00 40.12 210 ALA A N 1
ATOM 1564 C CA . ALA A 1 210 ? 14.805 -12.412 9.411 1.00 40.12 210 ALA A CA 1
ATOM 1565 C C . ALA A 1 210 ? 14.536 -10.908 9.669 1.00 40.12 210 ALA A C 1
ATOM 1567 O O . ALA A 1 210 ? 13.672 -10.541 10.475 1.00 40.12 210 ALA A O 1
ATOM 1568 N N . ASP A 1 211 ? 15.265 -10.027 8.988 1.00 53.41 211 ASP A N 1
ATOM 1569 C CA . ASP A 1 211 ? 15.440 -8.628 9.365 1.00 53.41 211 ASP A CA 1
ATOM 1570 C C . ASP A 1 211 ? 14.353 -7.715 8.775 1.00 53.41 211 ASP A C 1
ATOM 1572 O O . ASP A 1 211 ? 14.616 -6.730 8.098 1.00 53.41 211 ASP A O 1
ATOM 1576 N N . ARG A 1 212 ? 13.078 -8.047 9.008 1.00 62.28 212 ARG A N 1
ATOM 1577 C CA . ARG A 1 212 ? 11.949 -7.191 8.602 1.00 62.28 212 ARG A CA 1
ATOM 1578 C C . ARG A 1 212 ? 11.800 -6.022 9.563 1.00 62.28 212 ARG A C 1
ATOM 1580 O O . ARG A 1 212 ? 11.480 -6.240 10.738 1.00 62.28 212 ARG A O 1
ATOM 1587 N N . ARG A 1 213 ? 11.994 -4.807 9.047 1.00 70.56 213 ARG A N 1
ATOM 1588 C CA . ARG A 1 213 ? 12.077 -3.576 9.835 1.00 70.56 213 ARG A CA 1
ATOM 1589 C C . ARG A 1 213 ? 10.713 -2.936 10.073 1.00 70.56 213 ARG A C 1
ATOM 1591 O O . ARG A 1 213 ? 9.863 -2.882 9.184 1.00 70.56 213 ARG A O 1
ATOM 1598 N N . VAL A 1 214 ? 10.540 -2.443 11.293 1.00 79.69 214 VAL A N 1
ATOM 1599 C CA . VAL A 1 214 ? 9.399 -1.641 11.726 1.00 79.69 214 VAL A CA 1
ATOM 1600 C C . VAL A 1 214 ? 9.951 -0.348 12.293 1.00 79.69 214 VAL A C 1
ATOM 1602 O O . VAL A 1 214 ? 10.846 -0.380 13.136 1.00 79.69 214 VAL A O 1
ATOM 1605 N N . PHE A 1 215 ? 9.405 0.781 11.855 1.00 83.69 215 PHE A N 1
ATOM 1606 C CA . PHE A 1 215 ? 9.818 2.094 12.339 1.00 83.69 215 PHE A CA 1
ATOM 1607 C C . PHE A 1 215 ? 8.623 2.834 12.916 1.00 83.69 215 PHE A C 1
ATOM 1609 O O . PHE A 1 215 ? 7.527 2.783 12.366 1.00 83.69 215 PHE A O 1
ATOM 1616 N N . SER A 1 216 ? 8.845 3.547 14.015 1.00 83.50 216 SER A N 1
ATOM 1617 C CA . SER A 1 216 ? 7.897 4.543 14.510 1.00 83.50 216 SER A CA 1
ATOM 1618 C C . SER A 1 216 ? 8.453 5.921 14.201 1.00 83.50 216 SER A C 1
ATOM 1620 O O . SER A 1 216 ? 9.477 6.311 14.757 1.00 83.50 216 SER A O 1
ATOM 1622 N N . LEU A 1 217 ? 7.786 6.658 13.319 1.00 79.50 217 LEU A N 1
ATOM 1623 C CA . LEU A 1 217 ? 8.136 8.049 13.055 1.00 79.50 217 LEU A CA 1
ATOM 1624 C C . LEU A 1 217 ? 7.437 8.956 14.064 1.00 79.50 217 LEU A C 1
ATOM 1626 O O . LEU A 1 217 ? 6.227 8.801 14.248 1.00 79.50 217 LEU A O 1
ATOM 1630 N N . PRO A 1 218 ? 8.143 9.902 14.706 1.00 76.00 218 PRO A N 1
ATOM 1631 C CA . PRO A 1 218 ? 7.508 10.885 15.570 1.00 76.00 218 PRO A CA 1
ATOM 1632 C C . PRO A 1 218 ? 6.547 11.776 14.762 1.00 76.00 218 PRO A C 1
ATOM 1634 O O . PRO A 1 218 ? 6.652 11.861 13.534 1.00 76.00 218 PRO A O 1
ATOM 1637 N N . PRO A 1 219 ? 5.600 12.462 15.422 1.00 64.31 219 PRO A N 1
ATOM 1638 C CA . PRO A 1 219 ? 4.741 13.412 14.732 1.00 64.31 219 PRO A CA 1
ATOM 1639 C C . PRO A 1 219 ? 5.600 14.503 14.089 1.00 64.31 219 PRO A C 1
ATOM 1641 O O . PRO A 1 219 ? 6.438 15.100 14.757 1.00 64.31 219 PRO A O 1
ATOM 1644 N N . GLY A 1 220 ? 5.390 14.754 12.793 1.00 57.59 220 GLY A N 1
ATOM 1645 C CA . GLY A 1 220 ? 6.105 15.804 12.071 1.00 57.59 220 GLY A CA 1
ATOM 1646 C C . GLY A 1 220 ? 5.736 17.189 12.601 1.00 57.59 220 GLY A C 1
ATOM 1647 O O . GLY A 1 220 ? 4.691 17.741 12.225 1.00 57.59 220 GLY A O 1
ATOM 1648 N N . ASP A 1 221 ? 6.593 17.734 13.458 1.00 47.06 221 ASP A N 1
ATOM 1649 C CA . ASP A 1 221 ? 6.653 19.160 13.755 1.00 47.06 221 ASP A CA 1
ATOM 1650 C C . ASP A 1 221 ? 7.340 19.829 12.561 1.00 47.06 221 ASP A C 1
ATOM 1652 O O . ASP A 1 221 ? 8.382 19.376 12.096 1.00 47.06 221 ASP A O 1
ATOM 1656 N N . GLY A 1 222 ? 6.699 20.837 11.971 1.00 43.09 222 GLY A N 1
ATOM 1657 C CA . GLY A 1 222 ? 7.191 21.468 10.750 1.00 43.09 222 GLY A CA 1
ATOM 1658 C C . GLY A 1 222 ? 8.498 22.216 10.994 1.00 43.09 222 GLY A C 1
ATOM 1659 O O . GLY A 1 222 ? 8.460 23.403 11.288 1.00 43.09 222 GLY A O 1
ATOM 1660 N N . ALA A 1 223 ? 9.630 21.536 10.855 1.00 34.66 223 ALA A N 1
ATOM 1661 C CA . ALA A 1 223 ? 10.949 22.128 10.706 1.00 34.66 223 ALA A CA 1
ATOM 1662 C C . ALA A 1 223 ? 11.867 21.106 10.022 1.00 34.66 223 ALA A C 1
ATOM 1664 O O . ALA A 1 223 ? 12.098 20.013 10.531 1.00 34.66 223 ALA A O 1
ATOM 1665 N N . ALA A 1 224 ? 12.360 21.457 8.835 1.00 42.03 224 ALA A N 1
ATOM 1666 C CA . ALA A 1 224 ? 13.470 20.757 8.208 1.00 42.03 224 ALA A CA 1
ATOM 1667 C C . ALA A 1 224 ? 14.733 20.969 9.058 1.00 42.03 224 ALA A C 1
ATOM 1669 O O . ALA A 1 224 ? 15.025 22.109 9.416 1.00 42.03 224 ALA A O 1
ATOM 1670 N N . GLY A 1 225 ? 15.479 19.904 9.353 1.00 31.23 225 GLY A N 1
ATOM 1671 C CA . GLY A 1 225 ? 16.778 20.030 10.012 1.00 31.23 225 GLY A CA 1
ATOM 1672 C C . GLY A 1 225 ? 17.299 18.742 10.643 1.00 31.23 225 GLY A C 1
ATOM 1673 O O . GLY A 1 225 ? 16.877 18.377 11.728 1.00 31.23 225 GLY A O 1
ATOM 1674 N N . GLU A 1 226 ? 18.256 18.141 9.938 1.00 31.42 226 GLU A N 1
ATOM 1675 C CA . GLU A 1 226 ? 19.416 17.386 10.434 1.00 31.42 226 GLU A CA 1
ATOM 1676 C C . GLU A 1 226 ? 19.274 15.997 11.090 1.00 31.42 226 GLU A C 1
ATOM 1678 O O . GLU A 1 226 ? 18.463 15.699 11.960 1.00 31.42 226 GLU A O 1
ATOM 1683 N N . SER A 1 227 ? 20.174 15.141 10.603 1.00 38.56 227 SER A N 1
ATOM 1684 C CA . SER A 1 227 ? 20.476 13.771 10.998 1.00 38.56 227 SER A CA 1
ATOM 1685 C C . SER A 1 227 ? 20.997 13.681 12.432 1.00 38.56 227 SER A C 1
ATOM 1687 O O . SER A 1 227 ? 21.970 14.354 12.759 1.00 38.56 227 SER A O 1
ATOM 1689 N N . ALA A 1 228 ? 20.496 12.714 13.205 1.00 30.00 228 ALA A N 1
ATOM 1690 C CA . ALA A 1 228 ? 21.325 11.972 14.154 1.00 30.00 228 ALA A CA 1
ATOM 1691 C C . ALA A 1 228 ? 20.673 10.634 14.534 1.00 30.00 228 ALA A C 1
ATOM 1693 O O . ALA A 1 228 ? 19.533 10.574 14.995 1.00 30.00 228 ALA A O 1
ATOM 1694 N N . ALA A 1 229 ? 21.437 9.556 14.369 1.00 35.66 229 ALA A N 1
ATOM 1695 C CA . ALA A 1 229 ? 21.228 8.301 15.073 1.00 35.66 229 ALA A CA 1
ATOM 1696 C C . ALA A 1 229 ? 21.339 8.533 16.586 1.00 35.66 229 ALA A C 1
ATOM 1698 O O . ALA A 1 229 ? 22.259 9.238 16.987 1.00 35.66 229 ALA A O 1
ATOM 1699 N N . HIS A 1 230 ? 20.502 7.891 17.412 1.00 30.58 230 HIS A N 1
ATOM 1700 C CA . HIS A 1 230 ? 20.939 7.303 18.685 1.00 30.58 230 HIS A CA 1
ATOM 1701 C C . HIS A 1 230 ? 19.892 6.381 19.333 1.00 30.58 230 HIS A C 1
ATOM 1703 O O . HIS A 1 230 ? 18.683 6.501 19.158 1.00 30.58 230 HIS A O 1
ATOM 1709 N N . THR A 1 231 ? 20.477 5.434 20.055 1.00 28.78 231 THR A N 1
ATOM 1710 C CA . THR A 1 231 ? 20.025 4.293 20.855 1.00 28.78 231 THR A CA 1
ATOM 1711 C C . THR A 1 231 ? 18.859 4.501 21.829 1.00 28.78 231 THR A C 1
ATOM 1713 O O . THR A 1 231 ? 18.637 5.578 22.372 1.00 28.78 231 THR A O 1
ATOM 1716 N N . ALA A 1 232 ? 18.166 3.389 22.098 1.00 35.53 232 ALA A N 1
ATOM 1717 C CA . ALA A 1 232 ? 17.062 3.230 23.041 1.00 35.53 232 ALA A CA 1
ATOM 1718 C C . ALA A 1 232 ? 17.471 3.317 24.527 1.00 35.53 232 ALA A C 1
ATOM 1720 O O . ALA A 1 232 ? 18.515 2.784 24.887 1.00 35.53 232 ALA A O 1
ATOM 1721 N N . ALA A 1 233 ? 16.585 3.855 25.384 1.00 27.83 233 ALA A N 1
ATOM 1722 C CA . ALA A 1 233 ? 16.178 3.267 26.676 1.00 27.83 233 ALA A CA 1
ATOM 1723 C C . ALA A 1 233 ? 15.132 4.124 27.440 1.00 27.83 233 ALA A C 1
ATOM 1725 O O . ALA A 1 233 ? 15.292 5.327 27.596 1.00 27.83 233 ALA A O 1
ATOM 1726 N N . HIS A 1 234 ? 14.120 3.423 27.973 1.00 29.03 234 HIS A N 1
ATOM 1727 C CA . HIS A 1 234 ? 13.347 3.645 29.213 1.00 29.03 234 HIS A CA 1
ATOM 1728 C C . HIS A 1 234 ? 12.509 4.927 29.455 1.00 29.03 234 HIS A C 1
ATOM 1730 O O . HIS A 1 234 ? 13.000 5.971 29.858 1.00 29.03 234 HIS A O 1
ATOM 1736 N N . GLY A 1 235 ? 11.181 4.726 29.411 1.00 32.50 235 GLY A N 1
ATOM 1737 C CA . GLY A 1 235 ? 10.296 4.897 30.575 1.00 32.50 235 GLY A CA 1
ATOM 1738 C C . GLY A 1 235 ? 9.916 6.312 31.023 1.00 32.50 235 GLY A C 1
ATOM 1739 O O . GLY A 1 235 ? 10.559 6.887 31.889 1.00 32.50 235 GLY A O 1
ATOM 1740 N N . SER A 1 236 ? 8.766 6.812 30.565 1.00 27.80 236 SER A N 1
ATOM 1741 C CA . SER A 1 236 ? 7.841 7.617 31.386 1.00 27.80 236 SER A CA 1
ATOM 1742 C C . SER A 1 236 ? 6.505 7.787 30.657 1.00 27.80 236 SER A C 1
ATOM 1744 O O . SER A 1 236 ? 6.455 7.835 29.428 1.00 27.80 236 SER A O 1
ATOM 1746 N N . ALA A 1 237 ? 5.411 7.814 31.419 1.00 39.12 237 ALA A N 1
ATOM 1747 C CA . ALA A 1 237 ? 4.039 7.916 30.934 1.00 39.12 237 ALA A CA 1
ATOM 1748 C C . ALA A 1 237 ? 3.840 9.156 30.039 1.00 39.12 237 ALA A C 1
ATOM 1750 O O . ALA A 1 237 ? 3.674 10.273 30.522 1.00 39.12 237 ALA A O 1
ATOM 1751 N N . GLN A 1 238 ? 3.863 8.957 28.721 1.00 34.22 238 GLN A N 1
ATOM 1752 C CA . GLN A 1 238 ? 3.649 10.005 27.728 1.00 34.22 238 GLN A CA 1
ATOM 1753 C C . GLN A 1 238 ? 2.245 9.869 27.148 1.00 34.22 238 GLN A C 1
ATOM 1755 O O . GLN A 1 238 ? 1.898 8.842 26.564 1.00 34.22 238 GLN A O 1
ATOM 1760 N N . GLY A 1 239 ? 1.437 10.927 27.284 1.00 36.91 239 GLY A N 1
ATOM 1761 C CA . GLY A 1 239 ? 0.210 11.077 26.503 1.00 36.91 239 GLY A CA 1
ATOM 1762 C C . GLY A 1 239 ? 0.513 10.772 25.035 1.00 36.91 239 GLY A C 1
ATOM 1763 O O . GLY A 1 239 ? 1.507 11.261 24.501 1.00 36.91 239 GLY A O 1
ATOM 1764 N N . THR A 1 240 ? -0.288 9.899 24.420 1.00 47.31 240 THR A N 1
ATOM 1765 C CA . THR A 1 240 ? 0.017 9.228 23.149 1.00 47.31 240 THR A CA 1
ATOM 1766 C C . THR A 1 240 ? 0.276 10.224 22.014 1.00 47.31 240 THR A C 1
ATOM 1768 O O . THR A 1 240 ? -0.631 10.650 21.292 1.00 47.31 240 THR A O 1
ATOM 1771 N N . ARG A 1 241 ? 1.549 10.603 21.841 1.00 56.09 241 ARG A N 1
ATOM 1772 C CA . ARG A 1 241 ? 2.032 11.352 20.680 1.00 56.09 241 ARG A CA 1
ATOM 1773 C C . ARG A 1 241 ? 1.782 10.508 19.432 1.00 56.09 241 ARG A C 1
ATOM 1775 O O . ARG A 1 241 ? 2.027 9.307 19.422 1.00 56.09 241 ARG A O 1
ATOM 1782 N N . ARG A 1 242 ? 1.247 11.139 18.386 1.00 66.81 242 ARG A N 1
ATOM 1783 C CA . ARG A 1 242 ? 0.927 10.464 17.121 1.00 66.81 242 ARG A CA 1
ATOM 1784 C C . ARG A 1 242 ? 2.205 10.051 16.413 1.00 66.81 242 ARG A C 1
ATOM 1786 O O . ARG A 1 242 ? 2.931 10.934 15.978 1.00 66.81 242 ARG A O 1
ATOM 1793 N N . SER A 1 243 ? 2.424 8.759 16.239 1.00 83.56 243 SER A N 1
ATOM 1794 C CA . SER A 1 243 ? 3.489 8.231 15.394 1.00 83.56 243 SER A CA 1
ATOM 1795 C C . SER A 1 243 ? 2.922 7.546 14.154 1.00 83.56 243 SER A C 1
ATOM 1797 O O . SER A 1 243 ? 1.802 7.033 14.173 1.00 83.56 243 SER A O 1
ATOM 1799 N N . THR A 1 244 ? 3.691 7.553 13.065 1.00 91.81 244 THR A N 1
ATOM 1800 C CA . THR A 1 244 ? 3.417 6.698 11.903 1.00 91.81 244 THR A CA 1
ATOM 1801 C C . THR A 1 244 ? 4.182 5.395 12.082 1.00 91.81 244 THR A C 1
ATOM 1803 O O . THR A 1 244 ? 5.408 5.420 12.200 1.00 91.81 244 THR A O 1
ATOM 1806 N N . LEU A 1 245 ? 3.468 4.270 12.086 1.00 94.12 245 LEU A N 1
ATOM 1807 C CA . LEU A 1 245 ? 4.066 2.943 12.011 1.00 94.12 245 LEU A CA 1
ATOM 1808 C C . LEU A 1 245 ? 4.423 2.647 10.552 1.00 94.12 245 LEU A C 1
ATOM 1810 O O . LEU A 1 245 ? 3.530 2.584 9.712 1.00 94.12 245 LEU A O 1
ATOM 1814 N N . VAL A 1 246 ? 5.705 2.469 10.246 1.00 94.75 246 VAL A N 1
ATOM 1815 C CA . VAL A 1 246 ? 6.193 2.083 8.914 1.00 94.75 246 VAL A CA 1
ATOM 1816 C C . VAL A 1 246 ? 6.546 0.601 8.932 1.00 94.75 246 VAL A C 1
ATOM 1818 O O . VAL A 1 246 ? 7.309 0.169 9.798 1.00 94.75 246 VAL A O 1
ATOM 1821 N N . VAL A 1 247 ? 5.998 -0.171 7.994 1.00 94.44 247 VAL A N 1
ATOM 1822 C CA . VAL A 1 247 ? 6.144 -1.630 7.946 1.00 94.44 247 VAL A CA 1
ATOM 1823 C C . VAL A 1 247 ? 6.505 -2.090 6.534 1.00 94.44 247 VAL A C 1
ATOM 1825 O O . VAL A 1 247 ? 5.774 -1.820 5.580 1.00 94.44 247 VAL A O 1
ATOM 1828 N N . ASN A 1 248 ? 7.599 -2.847 6.430 1.00 93.69 248 ASN A N 1
ATOM 1829 C CA . ASN A 1 248 ? 7.936 -3.604 5.226 1.00 93.69 248 ASN A CA 1
ATOM 1830 C C . ASN A 1 248 ? 7.082 -4.889 5.149 1.00 93.69 248 ASN A C 1
ATOM 1832 O O . ASN A 1 248 ? 7.153 -5.767 6.023 1.00 93.69 248 ASN A O 1
ATOM 1836 N N . THR A 1 249 ? 6.281 -5.002 4.090 1.00 92.12 249 THR A N 1
ATOM 1837 C CA . THR A 1 249 ? 5.273 -6.045 3.899 1.00 92.12 249 THR A CA 1
ATOM 1838 C C . THR A 1 249 ? 5.692 -7.198 2.969 1.00 92.12 249 THR A C 1
ATOM 1840 O O . THR A 1 249 ? 4.938 -8.159 2.886 1.00 92.12 249 THR A O 1
ATOM 1843 N N . VAL A 1 250 ? 6.919 -7.204 2.415 1.00 91.50 250 VAL A N 1
ATOM 1844 C CA . VAL A 1 250 ? 7.472 -8.296 1.564 1.00 91.50 250 VAL A CA 1
ATOM 1845 C C . VAL A 1 250 ? 7.209 -9.686 2.157 1.00 91.50 250 VAL A C 1
ATOM 1847 O O . VAL A 1 250 ? 7.644 -9.954 3.274 1.00 91.50 250 VAL A O 1
ATOM 1850 N N . GLY A 1 251 ? 6.493 -10.562 1.459 1.00 92.94 251 GLY A N 1
ATOM 1851 C CA . GLY A 1 251 ? 5.816 -11.733 2.026 1.00 92.94 251 GLY A CA 1
ATOM 1852 C C . GLY A 1 251 ? 4.441 -11.326 2.546 1.00 92.94 251 GLY A C 1
ATOM 1853 O O . GLY A 1 251 ? 3.578 -10.918 1.770 1.00 92.94 251 GLY A O 1
ATOM 1854 N N . TRP A 1 252 ? 4.228 -11.395 3.866 1.00 94.62 252 TRP A N 1
ATOM 1855 C CA . TRP A 1 252 ? 2.993 -10.899 4.476 1.00 94.62 252 TRP A CA 1
ATOM 1856 C C . TRP A 1 252 ? 3.165 -10.311 5.886 1.00 94.62 252 TRP A C 1
ATOM 1858 O O . TRP A 1 252 ? 4.089 -10.646 6.639 1.00 94.62 252 TRP A O 1
ATOM 1868 N N . THR A 1 253 ? 2.232 -9.437 6.267 1.00 95.69 253 THR A N 1
ATOM 1869 C CA . THR A 1 253 ? 2.086 -8.883 7.623 1.00 95.69 253 THR A CA 1
ATOM 1870 C C . THR A 1 253 ? 0.629 -8.781 8.029 1.00 95.69 253 THR A C 1
ATOM 1872 O O . THR A 1 253 ? -0.225 -8.488 7.198 1.00 95.69 253 THR A O 1
ATOM 1875 N N . LEU A 1 254 ? 0.364 -8.917 9.323 1.00 96.44 254 LEU A N 1
ATOM 1876 C CA . LEU A 1 254 ? -0.922 -8.614 9.926 1.00 96.44 254 LEU A CA 1
ATOM 1877 C C . LEU A 1 254 ? -0.767 -7.411 10.852 1.00 96.44 254 LEU A C 1
ATOM 1879 O O . LEU A 1 254 ? 0.006 -7.456 11.809 1.00 96.44 254 LEU A O 1
ATOM 1883 N N . THR A 1 255 ? -1.502 -6.340 10.583 1.00 96.38 255 THR A N 1
ATOM 1884 C CA . THR A 1 255 ? -1.506 -5.125 11.409 1.00 96.38 255 THR A CA 1
ATOM 1885 C C . THR A 1 255 ? -2.915 -4.818 11.884 1.00 96.38 255 THR A C 1
ATOM 1887 O O . THR A 1 255 ? -3.893 -5.220 11.258 1.00 96.38 255 THR A O 1
ATOM 1890 N N . ARG A 1 256 ? -3.041 -4.089 12.991 1.00 95.06 256 ARG A N 1
ATOM 1891 C CA . ARG A 1 256 ? -4.323 -3.563 13.455 1.00 95.06 256 ARG A CA 1
ATOM 1892 C C . ARG A 1 256 ? -4.283 -2.052 13.437 1.00 95.06 256 ARG A C 1
ATOM 1894 O O . ARG A 1 256 ? -3.430 -1.438 14.074 1.00 95.06 256 ARG A O 1
ATOM 1901 N N . VAL A 1 257 ? -5.220 -1.452 12.715 1.00 93.12 257 VAL A N 1
ATOM 1902 C CA . VAL A 1 257 ? -5.423 -0.005 12.697 1.00 93.12 257 VAL A CA 1
ATOM 1903 C C . VAL A 1 257 ? -6.576 0.314 13.633 1.00 93.12 257 VAL A C 1
ATOM 1905 O O . VAL A 1 257 ? -7.654 -0.262 13.524 1.00 93.12 257 VAL A O 1
ATOM 1908 N N . HIS A 1 258 ? -6.357 1.245 14.554 1.00 89.56 258 HIS A N 1
ATOM 1909 C CA . HIS A 1 258 ? -7.387 1.810 15.415 1.00 89.56 258 HIS A CA 1
ATOM 1910 C C . HIS A 1 258 ? -7.751 3.191 14.865 1.00 89.56 258 HIS A C 1
ATOM 1912 O O . HIS A 1 258 ? -7.007 4.153 15.098 1.00 89.56 258 HIS A O 1
ATOM 1918 N N . PRO A 1 259 ? -8.859 3.314 14.114 1.00 77.31 259 PRO A N 1
ATOM 1919 C CA . PRO A 1 259 ? -9.284 4.595 13.582 1.00 77.31 259 PRO A CA 1
ATOM 1920 C C . PRO A 1 259 ? -9.627 5.538 14.731 1.00 77.31 259 PRO A C 1
ATOM 1922 O O . PRO A 1 259 ? -10.132 5.132 15.779 1.00 77.31 259 PRO A O 1
ATOM 1925 N N . ALA A 1 260 ? -9.382 6.827 14.528 1.00 70.12 260 ALA A N 1
ATOM 1926 C CA . ALA A 1 260 ? -9.766 7.826 15.510 1.00 70.12 260 ALA A CA 1
ATOM 1927 C C . ALA A 1 260 ? -11.296 7.925 15.583 1.00 70.12 260 ALA A C 1
ATOM 1929 O O . ALA A 1 260 ? -11.936 8.552 14.732 1.00 70.12 260 ALA A O 1
ATOM 1930 N N . HIS A 1 261 ? -11.889 7.333 16.616 1.00 62.09 261 HIS A N 1
ATOM 1931 C CA . HIS A 1 261 ? -13.302 7.507 16.923 1.00 62.09 261 HIS A CA 1
ATOM 1932 C C . HIS A 1 261 ? -13.467 8.664 17.914 1.00 62.09 261 HIS A C 1
ATOM 1934 O O . HIS A 1 261 ? -12.768 8.751 18.925 1.00 62.09 261 HIS A O 1
ATOM 1940 N N . GLY A 1 262 ? -14.398 9.570 17.612 1.00 50.12 262 GLY A N 1
ATOM 1941 C CA . GLY A 1 262 ? -15.016 10.409 18.634 1.00 50.12 262 GLY A CA 1
ATOM 1942 C C . GLY A 1 262 ? -16.319 9.736 19.036 1.00 50.12 262 GLY A C 1
ATOM 1943 O O . GLY A 1 262 ? -17.164 9.513 18.170 1.00 50.12 262 GLY A O 1
ATOM 1944 N N . THR A 1 263 ? -16.489 9.387 20.308 1.00 44.69 263 THR A N 1
ATOM 1945 C CA . THR A 1 263 ? -17.821 9.056 20.822 1.00 44.69 263 THR A CA 1
ATOM 1946 C C . THR A 1 263 ? -18.672 10.331 20.835 1.00 44.69 263 THR A C 1
ATOM 1948 O O . THR A 1 263 ? -18.129 11.391 21.154 1.00 44.69 263 THR A O 1
ATOM 1951 N N . PRO A 1 264 ? -19.985 10.265 20.541 1.00 43.94 264 PRO A N 1
ATOM 1952 C CA . PRO A 1 264 ? -20.863 11.443 20.486 1.00 43.94 264 PRO A CA 1
ATOM 1953 C C . PRO A 1 264 ? -20.835 12.316 21.752 1.00 43.94 264 PRO A C 1
ATOM 1955 O O . PRO A 1 264 ? -21.109 13.508 21.677 1.00 43.94 264 PRO A O 1
ATOM 1958 N N . HIS A 1 265 ? -20.466 11.728 22.896 1.00 40.03 265 HIS A N 1
ATOM 1959 C CA . HIS A 1 265 ? -20.459 12.368 24.214 1.00 40.03 265 HIS A CA 1
ATOM 1960 C C . HIS A 1 265 ? -19.064 12.568 24.834 1.00 40.03 265 HIS A C 1
ATOM 1962 O O . HIS A 1 265 ? -18.983 12.989 25.981 1.00 40.03 265 HIS A O 1
ATOM 1968 N N . SER A 1 266 ? -17.966 12.291 24.113 1.00 42.28 266 SER A N 1
ATOM 1969 C CA . SER A 1 266 ? -16.609 12.558 24.627 1.00 42.28 266 SER A CA 1
ATOM 1970 C C . SER A 1 266 ? -15.932 13.667 23.836 1.00 42.28 266 SER A C 1
ATOM 1972 O O . SER A 1 266 ? -15.834 13.610 22.609 1.00 42.28 266 SER A O 1
ATOM 1974 N N . THR A 1 267 ? -15.405 14.657 24.553 1.00 42.19 267 THR A N 1
ATOM 1975 C CA . THR A 1 267 ? -14.522 15.697 24.008 1.00 42.19 267 THR A CA 1
ATOM 1976 C C . THR A 1 267 ? -13.105 15.171 23.740 1.00 42.19 267 THR A C 1
ATOM 1978 O O . THR A 1 267 ? -12.336 15.811 23.020 1.00 42.19 267 THR A O 1
ATOM 1981 N N . LEU A 1 268 ? -12.764 13.980 24.249 1.00 44.25 268 LEU A N 1
ATOM 1982 C CA . LEU A 1 268 ? -11.480 13.314 24.038 1.00 44.25 268 LEU A CA 1
ATOM 1983 C C . LEU A 1 268 ? -11.561 12.416 22.796 1.00 44.25 268 LEU A C 1
ATOM 1985 O O . LEU A 1 268 ? -12.060 11.292 22.840 1.00 44.25 268 LEU A O 1
ATOM 1989 N N . ARG A 1 269 ? -11.061 12.916 21.660 1.00 54.53 269 ARG A N 1
ATOM 1990 C CA . ARG A 1 269 ? -10.849 12.089 20.462 1.00 54.53 269 ARG A CA 1
ATOM 1991 C C . ARG A 1 269 ? -9.605 11.228 20.667 1.00 54.53 269 ARG A C 1
ATOM 1993 O O . ARG A 1 269 ? -8.523 11.767 20.891 1.00 54.53 269 ARG A O 1
ATOM 2000 N N . SER A 1 270 ? -9.754 9.911 20.535 1.00 60.78 270 SER A N 1
ATOM 2001 C CA . SER A 1 270 ? -8.609 8.994 20.519 1.00 60.78 270 SER A CA 1
ATOM 2002 C C . SER A 1 270 ? -7.665 9.327 19.357 1.00 60.78 270 SER A C 1
ATOM 2004 O O . SER A 1 270 ? -8.091 9.755 18.276 1.00 60.78 270 SER A O 1
ATOM 2006 N N . THR A 1 271 ? -6.359 9.187 19.582 1.00 62.97 271 THR A N 1
ATOM 2007 C CA . THR A 1 271 ? -5.366 9.309 18.515 1.00 62.97 271 THR A CA 1
ATOM 2008 C C . THR A 1 271 ? -5.398 8.045 17.653 1.00 62.97 271 THR A C 1
ATOM 2010 O O . THR A 1 271 ? -5.452 6.943 18.198 1.00 62.97 271 THR A O 1
ATOM 2013 N N . PRO A 1 272 ? -5.395 8.180 16.313 1.00 70.88 272 PRO A N 1
ATOM 2014 C CA . PRO A 1 272 ? -5.314 7.021 15.445 1.00 70.88 272 PRO A CA 1
ATOM 2015 C C . PRO A 1 272 ? -3.946 6.375 15.661 1.00 70.88 272 PRO A C 1
ATOM 2017 O O . PRO A 1 272 ? -2.934 7.079 15.729 1.00 70.88 272 PRO A O 1
ATOM 2020 N N . ARG A 1 273 ? -3.935 5.053 15.811 1.00 86.88 273 ARG A N 1
ATOM 2021 C CA . ARG A 1 273 ? -2.728 4.259 16.067 1.00 86.88 273 ARG A CA 1
ATOM 2022 C C . ARG A 1 273 ? -2.773 2.977 15.250 1.00 86.88 273 ARG A C 1
ATOM 2024 O O . ARG A 1 273 ? -3.859 2.475 14.959 1.00 86.88 273 ARG A O 1
ATOM 2031 N N . ALA A 1 274 ? -1.608 2.448 14.918 1.00 91.50 274 ALA A N 1
ATOM 2032 C CA . ALA A 1 274 ? -1.470 1.144 14.296 1.00 91.50 274 ALA A CA 1
ATOM 2033 C C . ALA A 1 274 ? -0.465 0.297 15.077 1.00 91.50 274 ALA A C 1
ATOM 2035 O O . ALA A 1 274 ? 0.470 0.837 15.669 1.00 91.50 274 ALA A O 1
ATOM 2036 N N . GLU A 1 275 ? -0.663 -1.016 15.073 1.00 92.56 275 GLU A N 1
ATOM 2037 C CA . GLU A 1 275 ? 0.234 -1.997 15.684 1.00 92.56 275 GLU A CA 1
ATOM 2038 C C . GLU A 1 275 ? 0.474 -3.170 14.727 1.00 92.56 275 GLU A C 1
ATOM 2040 O O . GLU A 1 275 ? -0.416 -3.555 13.965 1.00 92.56 275 GLU A O 1
ATOM 2045 N N . LEU A 1 276 ? 1.685 -3.728 14.751 1.00 93.00 276 LEU A N 1
ATOM 2046 C CA . LEU A 1 276 ? 2.011 -4.967 14.049 1.00 93.00 276 LEU A CA 1
ATOM 2047 C C . LEU A 1 276 ? 1.666 -6.151 14.955 1.00 93.00 276 LEU A C 1
ATOM 2049 O O . LEU A 1 276 ? 2.142 -6.211 16.085 1.00 93.00 276 LEU A O 1
ATOM 2053 N N . LEU A 1 277 ? 0.864 -7.085 14.448 1.00 92.75 277 LEU A N 1
ATOM 2054 C CA . LEU A 1 277 ? 0.455 -8.294 15.163 1.00 92.75 277 LEU A CA 1
ATOM 2055 C C . LEU A 1 277 ? 1.336 -9.481 14.786 1.00 92.75 277 LEU A C 1
ATOM 2057 O O . LEU A 1 277 ? 1.898 -10.139 15.653 1.00 92.75 277 LEU A O 1
ATOM 2061 N N . LEU A 1 278 ? 1.448 -9.746 13.483 1.00 91.62 278 LEU A N 1
ATOM 2062 C CA . LEU A 1 278 ? 2.163 -10.894 12.932 1.00 91.62 278 LEU A CA 1
ATOM 2063 C C . LEU A 1 278 ? 2.927 -10.487 11.674 1.00 91.62 278 LEU A C 1
ATOM 2065 O O . LEU A 1 278 ? 2.551 -9.550 10.969 1.00 91.62 278 LEU A O 1
ATOM 2069 N N . LYS A 1 279 ? 3.993 -11.223 11.372 1.00 88.94 279 LYS A N 1
ATOM 2070 C CA . LYS A 1 279 ? 4.725 -11.125 10.109 1.00 88.94 279 LYS A CA 1
ATOM 2071 C C . LYS A 1 279 ? 5.232 -12.503 9.712 1.00 88.94 279 LYS A C 1
ATOM 2073 O O . LYS A 1 279 ? 5.631 -13.274 10.583 1.00 88.94 279 LYS A O 1
ATOM 2078 N N . GLY A 1 280 ? 5.263 -12.788 8.418 1.00 85.38 280 GLY A N 1
ATOM 2079 C CA . GLY A 1 280 ? 5.842 -14.021 7.900 1.00 85.38 280 GLY A CA 1
ATOM 2080 C C . GLY A 1 280 ? 6.175 -13.927 6.418 1.00 85.38 280 GLY A C 1
ATOM 2081 O O . GLY A 1 280 ? 5.838 -12.941 5.762 1.00 85.38 280 GLY A O 1
ATOM 2082 N N . ARG A 1 281 ? 6.851 -14.959 5.922 1.00 79.75 281 ARG A N 1
ATOM 2083 C CA . ARG A 1 281 ? 7.043 -15.212 4.495 1.00 79.75 281 ARG A CA 1
ATOM 2084 C C . ARG A 1 281 ? 6.069 -16.284 4.049 1.00 79.75 281 ARG A C 1
ATOM 2086 O O . ARG A 1 281 ? 5.756 -17.176 4.877 1.00 79.75 281 ARG A O 1
#

Foldseek 3Di:
DVQQDDAAPWKAKEKEEEQDADVLLLAQVSDDLDPPRQHQEYEYQEPDQQQSQQSNCVSSVHAYEYEYEQQADDQPQWDQDPVGIDRPRHDDDRRHHPRHHYQDLHWTQGSNWIEHEHYYDDDPDDTPRHDHLVRLLVSLVSSLVRLVVDVVVDGHFPDQASGQEYRYAAAACVQADPDPQRHHRPSVVVNCLRRVYQEYEYERDDDPDPDWDKDWAFNDDPDDDDDDDDDDDDDDDDDDGRTYIYGHAHGIWIKIWTGFDDDPPDPDTDHIHMDTSDHDD

Sequence (281 aa):
MEHQRRKARGPVTVLAIADEERPALTIPGGVDLGPGNRPDLLLSAGDLDFAYVAAVADAFDVPCVMVPGNHDPSLEGFRLTPAGWLRAGRHDSWPGPEGAWAADRDVVDVAGLRIAGLGGCGRYSSGPNQWTEAQAMRRARRVVRKARRAHRSGGGPATRALVDVLLTHAPGTPGAGTDDVHRALPAVDALVERLRPALHLHGHVHLHGADRRVFSLPPGDGAAGESAAHTAAHGSAQGTRRSTLVVNTVGWTLTRVHPAHGTPHSTLRSTPRAELLLKGR

pLDDT: mean 83.72, std 19.23, range [27.8, 98.75]

Organism: NCBI:txid1725

Secondary structure (DSSP, 8-state):
-GGGGPPPSS-EEEEEEESS--GGGGSTTSS---TT---SEEEE-SSS-HHHHHHHHHHHT--EEE---SSSPP-TTEEEETTEEEETTEE----S-TT-EE-BT-EEEETTEEEEEE-SEE-SSS-TTEE-HHHHHHHHHHHHHHHHHHHHTS-S-SSS-S-SEEEESS--GGG--SSTTT---HHHHHHHHHH--SEEEE-----SSS---EEEEPP--S---------------------EEEEE-BEEEEEEEE--PPPTT-S-PPPPEEEEEEEE-

Radius of gyration: 18.23 Å; chains: 1; bounding box: 43×45×58 Å